Protein AF-A0A0F9H455-F1 (afdb_monomer_lite)

Organism: NCBI:txid412755

Foldseek 3Di:
DDPVPDQDDPVSQLVVVCVVVVHDPPDVVSSVVSSVVVLVVLVCCCVVVLPPDPLQKDKDKDKAAAKDWAFFWWDAFQFFKIFTDRFFQQDADPVRHGNHAAQWWKDWQPDQDIWGWHGDPGRGITGTPGGHHDHTDDRTIMIIFHQKAFDDLFFPDFSDQQAFFPVRQEGEDEPVVCCVPQVGAEAEDDFRYWYKDFDDDDPDDRTTIIIGTSYTYNHIDMGITMGGGSDDRD

pLDDT: mean 84.07, std 11.99, range [44.53, 96.94]

Radius of gyration: 22.77 Å; chains: 1; bounding box: 51×33×62 Å

Structure (mmCIF, N/CA/C/O backbone):
data_AF-A0A0F9H455-F1
#
_entry.id   AF-A0A0F9H455-F1
#
loop_
_atom_site.group_PDB
_atom_site.id
_atom_site.type_symbol
_atom_site.label_atom_id
_atom_site.label_alt_id
_atom_site.label_comp_id
_atom_site.label_asym_id
_atom_site.label_entity_id
_atom_site.label_seq_id
_atom_site.pdbx_PDB_ins_code
_atom_site.Cartn_x
_atom_site.Cartn_y
_atom_site.Cartn_z
_atom_site.occupancy
_atom_site.B_iso_or_equiv
_atom_site.auth_seq_id
_atom_site.auth_comp_id
_atom_site.auth_asym_id
_atom_site.auth_atom_id
_atom_site.pdbx_PDB_model_num
ATOM 1 N N . MET A 1 1 ? -27.449 17.429 34.849 1.00 49.22 1 MET A N 1
ATOM 2 C CA . MET A 1 1 ? -26.527 16.275 34.923 1.00 49.22 1 MET A CA 1
ATOM 3 C C . MET A 1 1 ? -25.112 16.817 34.859 1.00 49.22 1 MET A C 1
ATOM 5 O O . MET A 1 1 ? -24.888 17.719 34.063 1.00 49.22 1 MET A O 1
ATOM 9 N N . SER A 1 2 ? -24.213 16.365 35.735 1.00 49.19 2 SER A N 1
ATOM 10 C CA . SER A 1 2 ? -22.824 16.839 35.752 1.00 49.19 2 SER A CA 1
ATOM 11 C C . SER A 1 2 ? -22.083 16.350 34.505 1.00 49.19 2 SER A C 1
ATOM 13 O O . SER A 1 2 ? -22.198 15.175 34.155 1.00 49.19 2 SER A O 1
ATOM 15 N N . SER A 1 3 ? -21.306 17.214 33.853 1.00 48.72 3 SER A N 1
ATOM 16 C CA . SER A 1 3 ? -20.431 16.829 32.734 1.00 48.72 3 SER A CA 1
ATOM 17 C C . SER A 1 3 ? -19.307 15.876 33.161 1.00 48.72 3 SER A C 1
ATOM 19 O O . SER A 1 3 ? -18.739 15.198 32.320 1.00 48.72 3 SER A O 1
ATOM 21 N N . THR A 1 4 ? -19.024 15.767 34.463 1.00 54.78 4 THR A N 1
ATOM 22 C CA . THR A 1 4 ? -18.035 14.830 35.029 1.00 54.78 4 THR A CA 1
ATOM 23 C C . THR A 1 4 ? -18.572 13.426 35.311 1.00 54.78 4 THR A C 1
ATOM 25 O O . THR A 1 4 ? -17.810 12.569 35.737 1.00 54.78 4 THR A O 1
ATOM 28 N N . SER A 1 5 ? -19.871 13.176 35.116 1.00 57.78 5 SER A N 1
ATOM 29 C CA . SER A 1 5 ? -20.480 11.843 35.295 1.00 57.78 5 SER A CA 1
ATOM 30 C C . SER A 1 5 ? -20.772 11.120 33.976 1.00 57.78 5 SER A C 1
ATOM 32 O O . SER A 1 5 ? -21.399 10.063 33.982 1.00 57.78 5 SER A O 1
ATOM 34 N N . GLN A 1 6 ? -20.375 11.705 32.846 1.00 64.50 6 GLN A N 1
ATOM 35 C CA . GLN A 1 6 ? -20.483 11.063 31.540 1.00 64.50 6 GLN A CA 1
ATOM 36 C C . GLN A 1 6 ? -19.219 10.245 31.281 1.00 64.50 6 GLN A C 1
ATOM 38 O O . GLN A 1 6 ? -18.123 10.705 31.580 1.00 64.50 6 GLN A O 1
ATOM 43 N N . MET A 1 7 ? -19.388 9.032 30.757 1.00 73.81 7 MET A N 1
ATOM 44 C CA . MET A 1 7 ? -18.271 8.188 30.333 1.00 73.81 7 MET A CA 1
ATOM 45 C C . MET A 1 7 ? -17.641 8.825 29.099 1.00 73.81 7 MET A C 1
ATOM 47 O O . MET A 1 7 ? -18.359 9.118 28.140 1.00 73.81 7 MET A O 1
ATOM 51 N N . THR A 1 8 ? -16.336 9.073 29.147 1.00 67.81 8 THR A N 1
ATOM 52 C CA . THR A 1 8 ? -15.617 9.804 28.095 1.00 67.81 8 THR A CA 1
ATOM 53 C C . THR A 1 8 ? -14.672 8.918 27.308 1.00 67.81 8 THR A C 1
ATOM 55 O O . THR A 1 8 ? -14.527 9.120 26.108 1.00 67.81 8 THR A O 1
ATOM 58 N N . ASP A 1 9 ? -14.078 7.911 27.945 1.00 74.19 9 ASP A N 1
ATOM 59 C CA . ASP A 1 9 ? -13.143 7.008 27.287 1.00 74.19 9 ASP A CA 1
ATOM 60 C C . ASP A 1 9 ? -13.550 5.528 27.419 1.00 74.19 9 ASP A C 1
ATOM 62 O O . ASP A 1 9 ? -14.520 5.138 28.080 1.00 74.19 9 ASP A O 1
ATOM 66 N N . PHE A 1 10 ? -12.794 4.664 26.742 1.00 73.56 10 PHE A N 1
ATOM 67 C CA . PHE A 1 10 ? -12.982 3.217 26.835 1.00 73.56 10 PHE A CA 1
ATOM 68 C C . PHE A 1 10 ? -12.728 2.688 28.255 1.00 73.56 10 PHE A C 1
ATOM 70 O O . PHE A 1 10 ? -13.314 1.677 28.654 1.00 73.56 10 PHE A O 1
ATOM 77 N N . SER A 1 11 ? -11.869 3.367 29.021 1.00 79.44 11 SER A N 1
ATOM 78 C CA . SER A 1 11 ? -11.550 2.994 30.395 1.00 79.44 11 SER A CA 1
ATOM 79 C C . SER A 1 11 ? -12.758 3.169 31.314 1.00 79.44 11 SER A C 1
ATOM 81 O O . SER A 1 11 ? -13.083 2.268 32.092 1.00 79.44 11 SER A O 1
ATOM 83 N N . ASP A 1 12 ? -13.477 4.275 31.159 1.00 78.88 12 ASP A N 1
ATOM 84 C CA . ASP A 1 12 ? -14.719 4.592 31.848 1.00 78.88 12 ASP A CA 1
ATOM 85 C C . ASP A 1 12 ? -15.796 3.548 31.534 1.00 78.88 12 ASP A C 1
ATOM 87 O O . ASP A 1 12 ? -16.475 3.063 32.442 1.00 78.88 12 ASP A O 1
ATOM 91 N N . LEU A 1 13 ? -15.916 3.146 30.261 1.00 79.25 13 LEU A N 1
ATOM 92 C CA . LEU A 1 13 ? -16.902 2.158 29.812 1.00 79.25 13 LEU A CA 1
ATOM 93 C C . LEU A 1 13 ? -16.676 0.780 30.444 1.00 79.25 13 LEU A C 1
ATOM 95 O O . LEU A 1 13 ? -17.611 0.209 31.012 1.00 79.25 13 LEU A O 1
ATOM 99 N N . PHE A 1 14 ? -15.454 0.234 30.389 1.00 83.06 14 PHE A N 1
ATOM 100 C CA . PHE A 1 14 ? -15.212 -1.094 30.968 1.00 83.06 14 PHE A CA 1
ATOM 101 C C . PHE A 1 14 ? -15.246 -1.062 32.498 1.00 83.06 14 PHE A C 1
ATOM 103 O O . PHE A 1 14 ? -15.761 -1.999 33.112 1.00 83.06 14 PHE A O 1
ATOM 110 N N . THR A 1 15 ? -14.771 0.024 33.117 1.00 81.12 15 THR A N 1
ATOM 111 C CA . THR A 1 15 ? -14.848 0.205 34.572 1.00 81.12 15 THR A CA 1
ATOM 112 C C . THR A 1 15 ? -16.304 0.271 35.024 1.00 81.12 15 THR A C 1
ATOM 114 O O . THR A 1 15 ? -16.688 -0.396 35.987 1.00 81.12 15 THR A O 1
ATOM 117 N N . SER A 1 16 ? -17.150 1.010 34.301 1.00 81.00 16 SER A N 1
ATOM 118 C CA . SER A 1 16 ? -18.578 1.081 34.599 1.00 81.00 16 SER A CA 1
ATOM 119 C C . SER A 1 16 ? -19.281 -0.260 34.395 1.00 81.00 16 SER A C 1
ATOM 121 O O . SER A 1 16 ? -20.075 -0.662 35.247 1.00 81.00 16 SER A O 1
ATOM 123 N N . LEU A 1 17 ? -18.954 -0.997 33.327 1.00 83.81 17 LEU A N 1
ATOM 124 C CA . LEU A 1 17 ? -19.503 -2.332 33.096 1.00 83.81 17 LEU A CA 1
ATOM 125 C C . LEU A 1 17 ? -19.164 -3.272 34.260 1.00 83.81 17 LEU A C 1
ATOM 127 O O . LEU A 1 17 ? -20.061 -3.916 34.801 1.00 83.81 17 LEU A O 1
ATOM 131 N N . GLN A 1 18 ? -17.901 -3.304 34.700 1.00 84.19 18 GLN A N 1
ATOM 132 C CA . GLN A 1 18 ? -17.468 -4.116 35.842 1.00 84.19 18 GLN A CA 1
ATOM 133 C C . GLN A 1 18 ? -18.208 -3.755 37.134 1.00 84.19 18 GLN A C 1
ATOM 135 O O . GLN A 1 18 ? -18.629 -4.649 37.873 1.00 84.19 18 GLN A O 1
ATOM 140 N N . GLN A 1 19 ? -18.415 -2.459 37.385 1.00 82.88 19 GLN A N 1
ATOM 141 C CA . GLN A 1 19 ? -19.199 -1.985 38.526 1.00 82.88 19 GLN A CA 1
ATOM 142 C C . GLN A 1 19 ? -20.669 -2.418 38.426 1.00 82.88 19 GLN A C 1
ATOM 144 O O . GLN A 1 19 ? -21.240 -2.883 39.415 1.00 82.88 19 GLN A O 1
ATOM 149 N N . ALA A 1 20 ? -21.276 -2.325 37.240 1.00 80.94 20 ALA A N 1
ATOM 150 C CA . ALA A 1 20 ? -22.668 -2.702 37.005 1.00 80.94 20 ALA A CA 1
ATOM 151 C C . ALA A 1 20 ? -22.907 -4.206 37.209 1.00 80.94 20 ALA A C 1
ATOM 153 O O . ALA A 1 20 ? -23.886 -4.596 37.848 1.00 80.94 20 ALA A O 1
ATOM 154 N N . VAL A 1 21 ? -21.986 -5.052 36.732 1.00 84.88 21 VAL A N 1
ATOM 155 C CA . VAL A 1 21 ? -22.050 -6.512 36.925 1.00 84.88 21 VAL A CA 1
ATOM 156 C C . VAL A 1 21 ? -21.460 -6.983 38.262 1.00 84.88 21 VAL A C 1
ATOM 158 O O . VAL A 1 21 ? -21.455 -8.180 38.541 1.00 84.88 21 VAL A O 1
ATOM 161 N N . ARG A 1 22 ? -21.018 -6.050 39.120 1.00 83.62 22 ARG A N 1
ATOM 162 C CA . ARG A 1 22 ? -20.476 -6.293 40.470 1.00 83.62 22 ARG A CA 1
ATOM 163 C C . ARG A 1 22 ? -19.287 -7.255 40.497 1.00 83.62 22 ARG A C 1
ATOM 165 O O . ARG A 1 22 ? -19.166 -8.065 41.418 1.00 83.62 22 ARG A O 1
ATOM 172 N N . VAL A 1 23 ? -18.408 -7.172 39.503 1.00 83.06 23 VAL A N 1
ATOM 173 C CA . VAL A 1 23 ? -17.204 -8.009 39.461 1.00 83.06 23 VAL A CA 1
ATOM 174 C C . VAL A 1 23 ? -16.019 -7.263 40.069 1.00 83.06 23 VAL A C 1
ATOM 176 O O . VAL A 1 23 ? -15.901 -6.045 39.957 1.00 83.06 23 VAL A O 1
ATOM 179 N N . GLN A 1 24 ? -15.142 -8.005 40.744 1.00 78.75 24 GLN A N 1
ATOM 180 C CA . GLN A 1 24 ? -13.924 -7.474 41.343 1.00 78.75 24 GLN A CA 1
ATOM 181 C C . GLN A 1 24 ? -12.983 -6.895 40.270 1.00 78.75 24 GLN A C 1
ATOM 183 O O . GLN A 1 24 ? -12.614 -7.583 39.317 1.00 78.75 24 GLN A O 1
ATOM 188 N N . SER A 1 25 ? -12.572 -5.640 40.458 1.00 72.38 25 SER A N 1
ATOM 189 C CA . SER A 1 25 ? -11.565 -4.953 39.639 1.00 72.38 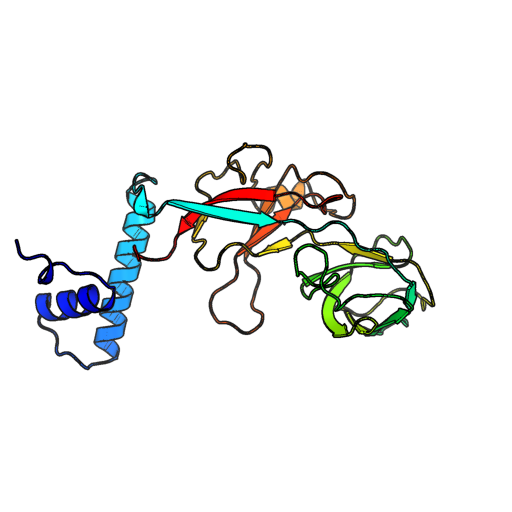25 SER A CA 1
ATOM 190 C C . SER A 1 25 ? -10.158 -5.519 39.877 1.00 72.38 25 SER A C 1
ATOM 192 O O . SER A 1 25 ? -9.856 -5.970 40.985 1.00 72.38 25 SER A O 1
ATOM 194 N N . GLY A 1 26 ? -9.276 -5.457 38.875 1.00 77.44 26 GLY A N 1
ATOM 195 C CA . GLY A 1 26 ? -7.895 -5.949 38.972 1.00 77.44 26 GLY A CA 1
ATOM 196 C C . GLY A 1 26 ? -7.722 -7.431 38.627 1.00 77.44 26 GLY A C 1
ATOM 197 O O . GLY A 1 26 ? -6.637 -7.983 38.801 1.00 77.44 26 GLY A O 1
ATOM 198 N N . VAL A 1 27 ? -8.778 -8.095 38.144 1.00 83.31 27 VAL A N 1
ATOM 199 C CA . VAL A 1 27 ? -8.717 -9.472 37.634 1.00 83.31 27 VAL A CA 1
ATOM 200 C C . VAL A 1 27 ? -8.588 -9.430 36.112 1.00 83.31 27 VAL A C 1
ATOM 202 O O . VAL A 1 27 ? -9.572 -9.210 35.405 1.00 83.31 27 VAL A O 1
ATOM 205 N N . THR A 1 28 ? -7.384 -9.693 35.593 1.00 85.06 28 THR A N 1
ATOM 206 C CA . THR A 1 28 ? -7.057 -9.560 34.158 1.00 85.06 28 THR A CA 1
ATOM 207 C C . THR A 1 28 ? -7.990 -10.354 33.239 1.00 85.06 28 THR A C 1
ATOM 209 O O . THR A 1 28 ? -8.380 -9.866 32.182 1.00 85.06 28 THR A O 1
ATOM 212 N N . ALA A 1 29 ? -8.388 -11.570 33.630 1.00 83.56 29 ALA A N 1
ATOM 213 C CA . ALA A 1 29 ? -9.299 -12.389 32.828 1.00 83.56 29 ALA A CA 1
ATOM 214 C C . ALA A 1 29 ? -10.681 -11.729 32.671 1.00 83.56 29 ALA A C 1
ATOM 216 O O . ALA A 1 29 ? -11.213 -11.663 31.564 1.00 83.56 29 ALA A O 1
ATOM 217 N N . THR A 1 30 ? -11.229 -11.186 33.759 1.00 83.38 30 THR A N 1
ATOM 218 C CA . THR A 1 30 ? -12.501 -10.456 33.756 1.00 83.38 30 THR A CA 1
ATOM 219 C C . THR A 1 30 ? -12.396 -9.154 32.969 1.00 83.38 30 THR A C 1
ATOM 221 O O . THR A 1 30 ? -13.303 -8.807 32.218 1.00 83.38 30 THR A O 1
ATOM 224 N N . GLU A 1 31 ? -11.293 -8.421 33.120 1.00 83.94 31 GLU A N 1
ATOM 225 C CA . GLU A 1 31 ? -11.042 -7.197 32.353 1.00 83.94 31 GLU A CA 1
ATOM 226 C C . GLU A 1 31 ? -11.025 -7.482 30.853 1.00 83.94 31 GLU A C 1
ATOM 228 O O . GLU A 1 31 ? -11.689 -6.787 30.092 1.00 83.94 31 GLU A O 1
ATOM 233 N N . ASN A 1 32 ? -10.340 -8.541 30.423 1.00 83.31 32 ASN A N 1
ATOM 234 C CA . ASN A 1 32 ? -10.309 -8.925 29.015 1.00 83.31 32 ASN A CA 1
ATOM 235 C C . ASN A 1 32 ? -11.694 -9.335 28.493 1.00 83.31 32 ASN A C 1
ATOM 237 O O . ASN A 1 32 ? -12.040 -8.972 27.372 1.00 83.31 32 ASN A O 1
ATOM 241 N N . GLN A 1 33 ? -12.508 -10.024 29.300 1.00 82.25 33 GLN A N 1
ATOM 242 C CA . GLN A 1 33 ? -13.890 -10.361 28.934 1.00 82.25 33 GLN A CA 1
ATOM 243 C C . GLN A 1 33 ? -14.774 -9.116 28.797 1.00 82.25 33 GLN A C 1
ATOM 245 O O . GLN A 1 33 ? -15.501 -8.992 27.816 1.00 82.25 33 GLN A O 1
ATOM 250 N N . ALA A 1 34 ? -14.685 -8.171 29.738 1.00 82.50 34 ALA A N 1
ATOM 251 C CA . ALA A 1 34 ? -15.428 -6.913 29.675 1.00 82.50 34 ALA A CA 1
ATOM 252 C C . ALA A 1 34 ? -15.039 -6.093 28.434 1.00 82.50 34 ALA A C 1
ATOM 254 O O . ALA A 1 34 ? -15.908 -5.600 27.718 1.00 82.50 34 ALA A O 1
ATOM 255 N N . LYS A 1 35 ? -13.736 -6.005 28.137 1.00 83.44 35 LYS A N 1
ATOM 256 C CA . LYS A 1 35 ? -13.220 -5.341 26.931 1.00 83.44 35 LYS A CA 1
ATOM 257 C C . LYS A 1 35 ? -13.718 -6.014 25.650 1.00 83.44 35 LYS A C 1
ATOM 259 O O . LYS A 1 35 ? -14.140 -5.314 24.736 1.00 83.44 35 LYS A O 1
ATOM 264 N N . ALA A 1 36 ? -13.705 -7.348 25.597 1.00 80.69 36 ALA A N 1
ATOM 265 C CA . ALA A 1 36 ? -14.217 -8.104 24.457 1.00 80.69 36 ALA A CA 1
ATOM 266 C C . ALA A 1 36 ? -15.713 -7.838 24.231 1.00 80.69 36 ALA A C 1
ATOM 268 O O . ALA A 1 36 ? -16.094 -7.471 23.130 1.00 80.69 36 ALA A O 1
ATOM 269 N N . MET A 1 37 ? -16.536 -7.895 25.282 1.00 83.56 37 MET A N 1
ATOM 270 C CA . MET A 1 37 ? -17.975 -7.618 25.178 1.00 83.56 37 MET A CA 1
ATOM 271 C C . MET A 1 37 ? -18.285 -6.197 24.694 1.00 83.56 37 MET A C 1
ATOM 273 O O . MET A 1 37 ? -19.222 -6.002 23.925 1.00 83.56 37 MET A O 1
ATOM 277 N N . ILE A 1 38 ? -17.511 -5.198 25.131 1.00 82.44 38 ILE A N 1
ATOM 278 C CA . ILE A 1 38 ? -17.675 -3.815 24.660 1.00 82.44 38 ILE A CA 1
ATOM 279 C C . ILE A 1 38 ? -17.295 -3.703 23.180 1.00 82.44 38 ILE A C 1
ATOM 281 O O . ILE A 1 38 ? -18.008 -3.051 22.421 1.00 82.44 38 ILE A O 1
ATOM 285 N N . ASN A 1 39 ? -16.212 -4.360 22.759 1.00 78.00 39 ASN A N 1
ATOM 286 C CA . ASN A 1 39 ? -15.805 -4.392 21.355 1.00 78.00 39 ASN A CA 1
ATOM 287 C C . ASN A 1 39 ? -16.832 -5.119 20.473 1.00 78.00 39 ASN A C 1
ATOM 289 O O . ASN A 1 39 ? -17.146 -4.626 19.392 1.00 78.00 39 ASN A O 1
ATOM 293 N N . ASP A 1 40 ? -17.403 -6.229 20.947 1.00 79.88 40 ASP A N 1
ATOM 294 C CA . ASP A 1 40 ? -18.454 -6.967 20.241 1.00 79.88 40 ASP A CA 1
ATOM 295 C C . ASP A 1 40 ? -19.717 -6.106 20.098 1.00 79.88 40 ASP A C 1
ATOM 297 O O . ASP A 1 40 ? -20.239 -5.944 18.998 1.00 79.88 40 ASP A O 1
ATOM 301 N N . ALA A 1 41 ? -20.164 -5.456 21.180 1.00 78.94 41 ALA A N 1
ATOM 302 C CA . ALA A 1 41 ? -21.314 -4.551 21.146 1.00 78.94 41 ALA A CA 1
ATOM 303 C C . ALA A 1 41 ? -21.084 -3.346 20.216 1.00 78.94 41 ALA A C 1
ATOM 305 O O . ALA A 1 41 ? -22.002 -2.890 19.531 1.00 78.94 41 ALA A O 1
ATOM 306 N N . LEU A 1 42 ? -19.854 -2.831 20.166 1.00 75.00 42 LEU A N 1
ATOM 307 C CA . LEU A 1 42 ? -19.464 -1.777 19.237 1.00 75.00 42 LEU A CA 1
ATOM 308 C C . LEU A 1 42 ? -19.531 -2.270 17.790 1.00 75.00 42 LEU A C 1
ATOM 310 O O . LEU A 1 42 ? -20.066 -1.571 16.928 1.00 75.00 42 LEU A O 1
ATOM 314 N N . GLN A 1 43 ? -18.996 -3.457 17.511 1.00 73.19 43 GLN A N 1
ATOM 315 C CA . GLN A 1 43 ? -19.044 -4.062 16.185 1.00 73.19 43 GLN A CA 1
ATOM 316 C C . GLN A 1 43 ? -20.495 -4.303 15.749 1.00 73.19 43 GLN A C 1
ATOM 318 O O . GLN A 1 43 ? -20.867 -3.950 14.628 1.00 73.19 43 GLN A O 1
ATOM 323 N N . ASP A 1 44 ? -21.339 -4.787 16.656 1.00 74.81 44 ASP A N 1
ATOM 324 C CA . ASP A 1 44 ? -22.773 -4.956 16.435 1.00 74.81 44 ASP A CA 1
ATOM 325 C C . ASP A 1 44 ? -23.479 -3.625 16.183 1.00 74.81 44 ASP A C 1
ATOM 327 O O . ASP A 1 44 ? -24.356 -3.555 15.327 1.00 74.81 44 ASP A O 1
ATOM 331 N N . MET A 1 45 ? -23.081 -2.538 16.847 1.00 74.25 45 MET A N 1
ATOM 332 C CA . MET A 1 45 ? -23.632 -1.211 16.570 1.00 74.25 45 MET A CA 1
ATOM 333 C C . MET A 1 45 ? -23.252 -0.723 15.160 1.00 74.25 45 MET A C 1
ATOM 335 O O . MET A 1 45 ? -24.100 -0.189 14.442 1.00 74.25 45 MET A O 1
ATOM 339 N N . HIS A 1 46 ? -22.016 -0.968 14.719 1.00 68.62 46 HIS A N 1
ATOM 340 C CA . HIS A 1 46 ? -21.577 -0.641 13.357 1.00 68.62 46 HIS A CA 1
ATOM 341 C C . HIS A 1 46 ? -22.278 -1.496 12.285 1.00 68.62 46 HIS A C 1
ATOM 343 O O . HIS A 1 46 ? -22.525 -1.024 11.171 1.00 68.62 46 HIS A O 1
ATOM 349 N N . ILE A 1 47 ? -22.628 -2.748 12.593 1.00 67.19 47 ILE A N 1
ATOM 350 C CA . ILE A 1 47 ? -23.329 -3.650 11.666 1.00 67.19 47 ILE A CA 1
ATOM 351 C C . ILE A 1 47 ? -24.847 -3.393 11.674 1.00 67.19 47 ILE A C 1
ATOM 353 O O . ILE A 1 47 ? -25.463 -3.272 10.615 1.00 67.19 47 ILE A O 1
ATOM 357 N N . GLY A 1 48 ? -25.452 -3.294 12.857 1.00 63.88 48 GLY A N 1
ATOM 358 C CA . GLY A 1 48 ? -26.896 -3.312 13.088 1.00 63.88 48 GLY A CA 1
ATOM 359 C C . GLY A 1 48 ? -27.621 -2.015 12.740 1.00 63.88 48 GLY A C 1
ATOM 360 O O . GLY A 1 48 ? -28.765 -2.064 12.289 1.00 63.88 48 GLY A O 1
ATOM 361 N N . PHE A 1 49 ? -26.963 -0.858 12.862 1.00 62.59 49 PHE A N 1
ATOM 362 C CA . PHE A 1 49 ? -27.583 0.440 12.558 1.00 62.59 49 PHE A CA 1
ATOM 363 C C . PHE A 1 49 ? -27.455 0.876 11.092 1.00 62.59 49 PHE A C 1
ATOM 365 O O . PHE A 1 49 ? -27.738 2.034 10.791 1.00 62.59 49 PHE A O 1
ATOM 372 N N . ARG A 1 50 ? -27.065 -0.035 10.180 1.00 58.44 50 ARG A N 1
ATOM 373 C CA . ARG A 1 50 ? -26.995 0.205 8.721 1.00 58.44 50 ARG A CA 1
ATOM 374 C C . ARG A 1 50 ? -26.393 1.574 8.371 1.00 58.44 50 ARG A C 1
ATOM 376 O O . ARG A 1 50 ? -27.017 2.360 7.670 1.00 58.44 50 ARG A O 1
ATOM 383 N N . GLU A 1 51 ? -25.215 1.867 8.921 1.00 54.69 51 GLU A N 1
ATOM 384 C CA . GLU A 1 51 ? -24.454 3.092 8.610 1.00 54.69 51 GLU A CA 1
ATOM 385 C C . GLU A 1 51 ? -25.100 4.418 9.072 1.00 54.69 51 GLU A C 1
ATOM 387 O O . GLU A 1 51 ? -24.581 5.485 8.774 1.00 54.69 51 GLU A O 1
ATOM 392 N N . GLY A 1 52 ? -26.168 4.400 9.880 1.00 59.91 52 GLY A N 1
ATOM 393 C CA . GLY A 1 52 ? -26.842 5.626 10.342 1.00 59.91 52 GLY A CA 1
ATOM 394 C C . GLY A 1 52 ? -26.100 6.444 11.414 1.00 59.91 52 GLY A C 1
ATOM 395 O O . GLY A 1 52 ? -26.613 7.464 11.874 1.00 59.91 52 GLY A O 1
ATOM 396 N N . MET A 1 53 ? -24.922 6.001 11.857 1.00 70.25 53 MET A N 1
ATOM 397 C CA . MET A 1 53 ? -24.172 6.639 12.940 1.00 70.25 53 MET A CA 1
ATOM 398 C C . MET A 1 53 ? -23.133 7.607 12.368 1.00 70.25 53 MET A C 1
ATOM 400 O O . MET A 1 53 ? -21.996 7.224 12.112 1.00 70.25 53 MET A O 1
ATOM 404 N N . ALA A 1 54 ? -23.510 8.881 12.223 1.00 71.69 54 ALA A N 1
ATOM 405 C CA . ALA A 1 54 ? -22.660 9.933 11.644 1.00 71.69 54 ALA A CA 1
ATOM 406 C C . ALA A 1 54 ? -21.283 10.092 12.325 1.00 71.69 54 ALA A C 1
ATOM 408 O O . ALA A 1 54 ? -20.338 10.586 11.721 1.00 71.69 54 ALA A O 1
ATOM 409 N N . TRP A 1 55 ? -21.145 9.674 13.587 1.00 73.62 55 TRP A N 1
ATOM 410 C CA . TRP A 1 55 ? -19.880 9.746 14.322 1.00 73.62 55 TRP A CA 1
ATOM 411 C C . TRP A 1 55 ? -18.896 8.620 13.967 1.00 73.62 55 TRP A C 1
ATOM 413 O O . TRP A 1 55 ? -17.713 8.772 14.269 1.00 73.62 55 TRP A O 1
ATOM 423 N N . ALA A 1 56 ? -19.353 7.529 13.345 1.00 77.75 56 ALA A N 1
ATOM 424 C CA . ALA A 1 56 ? -18.521 6.403 12.909 1.00 77.75 56 ALA A CA 1
ATOM 425 C C . ALA A 1 56 ? -17.967 6.590 11.487 1.00 77.75 56 ALA A C 1
ATOM 427 O O . ALA A 1 56 ? -17.012 5.920 11.091 1.00 77.75 56 ALA A O 1
ATOM 428 N N . GLU A 1 57 ? -18.561 7.500 10.717 1.00 84.44 57 GLU A N 1
ATOM 429 C CA . GLU A 1 57 ? -18.078 7.856 9.392 1.00 84.44 57 GLU A CA 1
ATOM 430 C C . GLU A 1 57 ? -16.849 8.770 9.497 1.00 84.44 57 GLU A C 1
ATOM 432 O O . GLU A 1 57 ? -16.781 9.713 10.298 1.00 84.44 57 GLU A O 1
ATOM 437 N N . ARG A 1 58 ? -15.838 8.451 8.696 1.00 87.31 58 ARG A N 1
ATOM 438 C CA . ARG A 1 58 ? -14.590 9.196 8.552 1.00 87.31 58 ARG A CA 1
ATOM 439 C C . ARG A 1 58 ? -14.257 9.319 7.073 1.00 87.31 58 ARG A C 1
ATOM 441 O O . ARG A 1 58 ? -14.722 8.534 6.250 1.00 87.31 58 ARG A O 1
ATOM 448 N N . VAL A 1 59 ? -13.433 10.306 6.744 1.00 90.62 59 VAL A N 1
ATOM 449 C CA . VAL A 1 59 ? -12.905 10.497 5.393 1.00 90.62 59 VAL A CA 1
ATOM 450 C C . VAL A 1 59 ? -11.391 10.427 5.474 1.00 90.62 59 VAL A C 1
ATOM 452 O O . VAL A 1 59 ? -10.781 11.196 6.216 1.00 90.62 59 VAL A O 1
ATOM 455 N N . GLY A 1 60 ? -10.813 9.493 4.727 1.00 90.25 60 GLY A N 1
ATOM 456 C CA . GLY A 1 60 ? -9.374 9.357 4.555 1.00 90.25 60 GLY A CA 1
ATOM 457 C C . GLY A 1 60 ? -8.920 10.008 3.254 1.00 90.25 60 GLY A C 1
ATOM 458 O O . GLY A 1 60 ? -9.694 10.129 2.301 1.00 90.25 60 GLY A O 1
ATOM 459 N N . GLU A 1 61 ? -7.656 10.417 3.202 1.00 91.94 61 GLU A N 1
ATOM 460 C CA . GLU A 1 61 ? -7.027 10.948 1.993 1.00 91.94 61 GLU A CA 1
ATOM 461 C C . GLU A 1 61 ? -5.872 10.038 1.571 1.00 91.94 61 GLU A C 1
ATOM 463 O O . GLU A 1 61 ? -4.962 9.759 2.350 1.00 91.94 61 GLU A O 1
ATOM 468 N N . LEU A 1 62 ? -5.893 9.588 0.318 1.00 90.94 62 LEU A N 1
ATOM 469 C CA . LEU A 1 62 ? -4.848 8.760 -0.266 1.00 90.94 62 LEU A CA 1
ATOM 470 C C . LEU A 1 62 ? -4.198 9.480 -1.445 1.00 90.94 62 LEU A C 1
ATOM 472 O O . LEU A 1 62 ? -4.862 9.782 -2.435 1.00 90.94 62 LEU A O 1
ATOM 476 N N . VAL A 1 63 ? -2.879 9.675 -1.376 1.00 91.44 63 VAL A N 1
ATOM 477 C CA . VAL A 1 63 ? -2.077 10.193 -2.493 1.00 91.44 63 VAL A CA 1
ATOM 478 C C . VAL A 1 63 ? -1.328 9.049 -3.165 1.00 91.44 63 VAL A C 1
ATOM 480 O O . VAL A 1 63 ? -0.394 8.461 -2.609 1.00 91.44 63 VAL A O 1
ATOM 483 N N . THR A 1 64 ? -1.730 8.751 -4.394 1.00 91.81 64 THR A N 1
ATOM 484 C CA . THR A 1 64 ? -1.054 7.767 -5.238 1.00 91.81 64 THR A CA 1
ATOM 485 C C . THR A 1 64 ? 0.267 8.292 -5.793 1.00 91.81 64 THR A C 1
ATOM 487 O O . THR A 1 64 ? 0.508 9.497 -5.832 1.00 91.81 64 THR A O 1
ATOM 490 N N . GLN A 1 65 ? 1.145 7.376 -6.196 1.00 91.44 65 GLN A N 1
ATOM 491 C CA . GLN A 1 65 ? 2.491 7.691 -6.669 1.00 91.44 65 GLN A CA 1
ATOM 492 C C . GLN A 1 65 ? 2.644 7.263 -8.133 1.00 91.44 65 GLN A C 1
ATOM 494 O O . GLN A 1 65 ? 2.243 6.145 -8.463 1.00 91.44 65 GLN A O 1
ATOM 499 N N . PRO A 1 66 ? 3.216 8.115 -9.004 1.00 92.19 66 PRO A N 1
ATOM 500 C CA . PRO A 1 66 ? 3.495 7.743 -10.384 1.00 92.19 66 PRO A CA 1
ATOM 501 C C . PRO A 1 66 ? 4.585 6.671 -10.461 1.00 92.19 66 PRO A C 1
ATOM 503 O O . PRO A 1 66 ? 5.351 6.460 -9.517 1.00 92.19 66 PRO A O 1
ATOM 506 N N . GLN A 1 67 ? 4.700 6.036 -11.626 1.00 92.50 67 GLN A N 1
ATOM 507 C CA . GLN A 1 67 ? 5.813 5.134 -11.920 1.00 92.50 67 GLN A CA 1
ATOM 508 C C . GLN A 1 67 ? 7.182 5.825 -11.778 1.00 92.50 67 GLN A C 1
ATOM 510 O O . GLN A 1 67 ? 7.344 7.005 -12.097 1.00 92.50 67 GLN A O 1
ATOM 515 N N . TYR A 1 68 ? 8.187 5.056 -11.366 1.00 93.56 68 TYR A N 1
ATOM 516 C CA . TYR A 1 68 ? 9.566 5.503 -11.210 1.00 93.56 68 TYR A CA 1
ATOM 517 C C . TYR A 1 68 ? 10.499 4.715 -12.135 1.00 93.56 68 TYR A C 1
ATOM 519 O O . TYR A 1 68 ? 10.518 3.484 -12.116 1.00 93.56 68 TYR A O 1
ATOM 527 N N . THR A 1 69 ? 11.276 5.430 -12.951 1.00 94.38 69 THR A N 1
ATOM 528 C CA . THR A 1 69 ? 12.134 4.847 -14.003 1.00 94.38 69 THR A CA 1
ATOM 529 C C . THR A 1 69 ? 13.536 5.462 -14.041 1.00 94.38 69 THR A C 1
ATOM 531 O O . THR A 1 69 ? 14.251 5.317 -15.030 1.00 94.38 69 THR A O 1
ATOM 534 N N . THR A 1 70 ? 13.918 6.236 -13.022 1.00 95.19 70 THR A N 1
ATOM 535 C CA . THR A 1 70 ? 15.173 7.001 -13.036 1.00 95.19 70 THR A CA 1
ATOM 536 C C . THR A 1 70 ? 16.370 6.104 -12.740 1.00 95.19 70 THR A C 1
ATOM 538 O O . THR A 1 70 ? 16.357 5.346 -11.772 1.00 95.19 70 THR A O 1
ATOM 541 N N . GLY A 1 71 ? 17.434 6.241 -13.530 1.00 95.44 71 GLY A N 1
ATOM 542 C CA . GLY A 1 71 ? 18.652 5.445 -13.392 1.00 95.44 71 GLY A CA 1
ATOM 543 C C . GLY A 1 71 ? 18.541 4.069 -14.046 1.00 95.44 71 GLY A C 1
ATOM 544 O O . GLY A 1 71 ? 17.593 3.771 -14.771 1.00 95.44 71 GLY A O 1
ATOM 545 N N . THR A 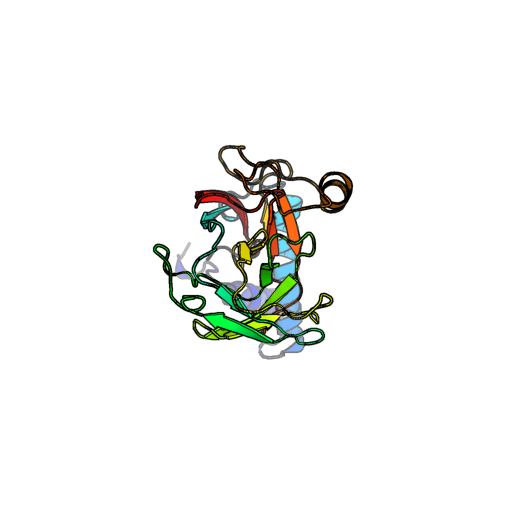1 72 ? 19.535 3.228 -13.794 1.00 96.38 72 THR A N 1
ATOM 546 C CA . THR A 1 72 ? 19.598 1.856 -14.305 1.00 96.38 72 THR A CA 1
ATOM 547 C C . THR A 1 72 ? 19.746 0.860 -13.171 1.00 96.38 72 THR A C 1
ATOM 549 O O . THR A 1 72 ? 20.056 1.213 -12.037 1.00 96.38 72 THR A O 1
ATOM 552 N N . LEU A 1 73 ? 19.547 -0.403 -13.503 1.00 96.06 73 LEU A N 1
ATOM 553 C CA . LEU A 1 73 ? 19.488 -1.520 -12.581 1.00 96.06 73 LEU A CA 1
ATOM 554 C C . LEU A 1 73 ? 20.371 -2.656 -13.107 1.00 96.06 73 LEU A C 1
ATOM 556 O O . LEU A 1 73 ? 20.423 -2.895 -14.312 1.00 96.06 73 LEU A O 1
ATOM 560 N N . SER A 1 74 ? 20.990 -3.395 -12.196 1.00 96.81 74 SER A N 1
ATOM 561 C CA . SER A 1 74 ? 21.660 -4.662 -12.463 1.00 96.81 74 SER A CA 1
ATOM 562 C C . SER A 1 74 ? 21.179 -5.736 -11.487 1.00 96.81 74 SER A C 1
ATOM 564 O O . SER A 1 74 ? 20.967 -5.460 -10.302 1.00 96.81 74 SER A O 1
ATOM 566 N N . VAL A 1 75 ? 21.006 -6.957 -11.988 1.00 96.69 75 VAL A N 1
ATOM 567 C CA . VAL A 1 75 ? 20.620 -8.143 -11.220 1.00 96.69 75 VAL A CA 1
ATOM 568 C C . VAL A 1 75 ? 21.110 -9.404 -11.927 1.00 96.69 75 VAL A C 1
ATOM 570 O O . VAL A 1 75 ? 20.951 -9.550 -13.140 1.00 96.69 75 VAL A O 1
ATOM 573 N N . ASP A 1 76 ? 21.670 -10.324 -11.152 1.00 96.62 76 ASP A N 1
ATOM 574 C CA . ASP A 1 76 ? 22.131 -11.618 -11.649 1.00 96.62 76 ASP A CA 1
ATOM 575 C C . ASP A 1 76 ? 21.012 -12.664 -11.576 1.00 96.62 76 ASP A C 1
ATOM 577 O O . ASP A 1 76 ? 20.137 -12.626 -10.699 1.00 96.62 76 ASP A O 1
ATOM 581 N N . GLN A 1 77 ? 21.046 -13.635 -12.481 1.00 95.31 77 GLN A N 1
ATOM 582 C CA . GLN A 1 77 ? 20.138 -14.769 -12.490 1.00 95.31 77 GLN A CA 1
ATOM 583 C C . GLN A 1 77 ? 20.219 -15.535 -11.163 1.00 95.31 77 GLN A C 1
ATOM 585 O O . GLN A 1 77 ? 21.289 -15.875 -10.664 1.00 95.31 77 GLN A O 1
ATOM 590 N N . GLY A 1 78 ? 19.059 -15.834 -10.582 1.00 94.31 78 GLY A N 1
ATOM 591 C CA . GLY A 1 78 ? 18.942 -16.531 -9.303 1.00 94.31 78 GLY A CA 1
ATOM 592 C C . GLY A 1 78 ? 19.185 -15.651 -8.074 1.00 94.31 78 GLY A C 1
ATOM 593 O O . GLY A 1 78 ? 18.959 -16.119 -6.959 1.00 94.31 78 GLY A O 1
ATOM 594 N N . SER A 1 79 ? 19.579 -14.386 -8.247 1.00 95.56 79 SER A N 1
ATOM 595 C CA . SER A 1 79 ? 19.731 -13.429 -7.151 1.00 95.56 79 SER A CA 1
ATOM 596 C C . SER A 1 79 ? 18.400 -12.764 -6.792 1.00 95.56 79 SER A C 1
ATOM 598 O O . SER A 1 79 ? 17.483 -12.662 -7.608 1.00 95.56 79 SER A O 1
ATOM 600 N N . THR A 1 80 ? 18.294 -12.288 -5.555 1.00 96.19 80 THR A N 1
ATOM 601 C CA . THR A 1 80 ? 17.236 -11.368 -5.107 1.00 96.19 80 THR A CA 1
ATOM 602 C C . THR A 1 80 ? 17.742 -9.935 -4.982 1.00 96.19 80 THR A C 1
ATOM 604 O O . THR A 1 80 ? 16.949 -9.025 -4.771 1.00 96.19 80 THR A O 1
ATOM 607 N N . THR A 1 81 ? 19.050 -9.708 -5.063 1.00 96.38 81 THR A N 1
ATOM 608 C CA . THR A 1 81 ? 19.647 -8.397 -4.805 1.00 96.38 81 THR A CA 1
ATOM 609 C C . THR A 1 81 ? 19.651 -7.560 -6.074 1.00 96.38 81 THR A C 1
ATOM 611 O O . THR A 1 81 ? 20.202 -7.970 -7.094 1.00 96.38 81 THR A O 1
ATOM 614 N N . LEU A 1 82 ? 19.067 -6.369 -5.988 1.00 95.56 82 LEU A N 1
ATOM 615 C CA . LEU A 1 82 ? 19.087 -5.364 -7.037 1.00 95.56 82 LEU A CA 1
ATOM 616 C C . LEU A 1 82 ? 20.167 -4.327 -6.742 1.00 95.56 82 LEU A C 1
ATOM 618 O O . LEU A 1 82 ? 20.213 -3.766 -5.644 1.00 95.56 82 LEU A O 1
ATOM 622 N N . THR A 1 83 ? 20.983 -4.031 -7.750 1.00 96.94 83 THR A N 1
ATOM 623 C CA . THR A 1 83 ? 21.984 -2.962 -7.690 1.00 96.94 83 THR A CA 1
ATOM 624 C C . THR A 1 83 ? 21.587 -1.843 -8.642 1.00 96.94 83 THR A C 1
ATOM 626 O O . THR A 1 83 ? 21.497 -2.055 -9.847 1.00 96.94 83 THR A O 1
ATOM 629 N N . GLY A 1 84 ? 21.328 -0.654 -8.113 1.00 96.00 84 GLY A N 1
ATOM 630 C CA . GLY A 1 84 ? 20.990 0.535 -8.888 1.00 96.00 84 GLY A CA 1
ATOM 631 C C . GLY A 1 84 ? 22.219 1.372 -9.244 1.00 96.00 84 GLY A C 1
ATOM 632 O O . GLY A 1 84 ? 23.209 1.398 -8.514 1.00 96.00 84 GLY A O 1
ATOM 633 N N . ALA A 1 85 ? 22.148 2.096 -10.356 1.00 96.12 85 ALA A N 1
ATOM 634 C CA . ALA A 1 85 ? 23.108 3.128 -10.731 1.00 96.12 85 ALA A CA 1
ATOM 635 C C . ALA A 1 85 ? 22.359 4.403 -11.133 1.00 96.12 85 ALA A C 1
ATOM 637 O O . ALA A 1 85 ? 21.418 4.357 -11.927 1.00 96.12 85 ALA A O 1
ATOM 638 N N . SER A 1 86 ? 22.758 5.543 -10.558 1.00 95.06 86 SER A N 1
ATOM 639 C CA . SER A 1 86 ? 22.053 6.832 -10.706 1.00 95.06 86 SER A CA 1
ATOM 640 C C . SER A 1 86 ? 20.567 6.777 -10.315 1.00 95.06 86 SER A C 1
ATOM 642 O O . SER A 1 86 ? 19.760 7.584 -10.775 1.00 95.06 86 SER A O 1
ATOM 644 N N . THR A 1 87 ? 20.211 5.812 -9.472 1.00 95.31 87 THR A N 1
ATOM 645 C CA . THR A 1 87 ? 18.894 5.657 -8.864 1.00 95.31 87 THR A CA 1
ATOM 646 C C . THR A 1 87 ? 18.824 6.472 -7.573 1.00 95.31 87 THR A C 1
ATOM 648 O O . THR A 1 87 ? 19.844 6.773 -6.957 1.00 95.31 87 THR A O 1
ATOM 651 N N . LEU A 1 88 ? 17.610 6.841 -7.175 1.00 95.62 88 LEU A N 1
ATOM 652 C CA . LEU A 1 88 ? 17.301 7.569 -5.941 1.00 95.62 88 LEU A CA 1
ATOM 653 C C . LEU A 1 88 ? 16.168 6.844 -5.200 1.00 95.62 88 LEU A C 1
ATOM 655 O O . LEU A 1 88 ? 15.118 7.430 -4.936 1.00 95.62 88 LEU A O 1
ATOM 659 N N . TRP A 1 89 ? 16.328 5.536 -4.975 1.00 94.94 89 TRP A N 1
ATOM 660 C CA . TRP A 1 89 ? 15.276 4.666 -4.433 1.00 94.94 89 TRP A CA 1
ATOM 661 C C . TRP A 1 89 ? 14.821 5.041 -3.020 1.00 94.94 89 TRP A C 1
ATOM 663 O O . TRP A 1 89 ? 13.622 5.002 -2.745 1.00 94.94 89 TRP A O 1
ATOM 673 N N . ASP A 1 90 ? 15.750 5.426 -2.145 1.00 94.31 90 ASP A N 1
ATOM 674 C CA . ASP A 1 90 ? 15.478 5.729 -0.736 1.00 94.31 90 ASP A CA 1
ATOM 675 C C . ASP A 1 90 ? 15.201 7.221 -0.496 1.00 94.31 90 ASP A C 1
ATOM 677 O O . ASP A 1 90 ? 14.686 7.619 0.550 1.00 94.31 90 ASP A O 1
ATOM 681 N N . THR A 1 91 ? 15.498 8.051 -1.492 1.00 94.50 91 THR A N 1
ATOM 682 C CA . THR A 1 91 ? 15.233 9.485 -1.485 1.00 94.50 91 THR A CA 1
ATOM 683 C C . THR A 1 91 ? 13.730 9.767 -1.499 1.00 94.50 91 THR A C 1
ATOM 685 O O . THR A 1 91 ? 12.966 9.200 -2.287 1.00 94.50 91 THR A O 1
ATOM 688 N N . ALA A 1 92 ? 13.307 10.691 -0.636 1.00 92.62 92 ALA A N 1
ATOM 689 C CA . ALA A 1 92 ? 11.932 11.163 -0.581 1.00 92.62 92 ALA A CA 1
ATOM 690 C C . ALA A 1 92 ? 11.587 12.051 -1.790 1.00 92.62 92 ALA A C 1
ATOM 692 O O . ALA A 1 92 ? 12.349 12.938 -2.176 1.00 92.62 92 ALA A O 1
ATOM 693 N N . ASN A 1 93 ? 10.416 11.819 -2.373 1.00 89.69 93 ASN A N 1
ATOM 694 C CA . ASN A 1 93 ? 9.861 12.600 -3.467 1.00 89.69 93 ASN A CA 1
ATOM 695 C C . ASN A 1 93 ? 9.157 13.877 -2.966 1.00 89.69 93 ASN A C 1
ATOM 697 O O . ASN A 1 93 ? 9.179 14.203 -1.778 1.00 89.69 93 ASN A O 1
ATOM 701 N N . ALA A 1 94 ? 8.483 14.594 -3.873 1.00 89.19 94 ALA A N 1
ATOM 702 C CA . ALA A 1 94 ? 7.759 15.831 -3.560 1.00 89.19 94 ALA A CA 1
ATOM 703 C C . ALA A 1 94 ? 6.654 15.671 -2.492 1.00 89.19 94 ALA A C 1
ATOM 705 O O . ALA A 1 94 ? 6.262 16.654 -1.869 1.00 89.19 94 ALA A O 1
ATOM 706 N N . PHE A 1 95 ? 6.181 14.446 -2.251 1.00 87.38 95 PHE A N 1
ATOM 707 C CA . PHE A 1 95 ? 5.181 14.109 -1.237 1.00 87.38 95 PHE A CA 1
ATOM 708 C C . PHE A 1 95 ? 5.804 13.530 0.042 1.00 87.38 95 PHE A C 1
ATOM 710 O O . PHE A 1 95 ? 5.095 12.959 0.863 1.00 87.38 95 PHE A O 1
ATOM 717 N N . SER A 1 96 ? 7.123 13.668 0.228 1.00 89.50 96 SER A N 1
ATOM 718 C CA . SER A 1 96 ? 7.868 13.109 1.370 1.00 89.50 96 SER A CA 1
ATOM 719 C C . SER A 1 96 ? 7.786 11.582 1.484 1.00 89.50 96 SER A C 1
ATOM 721 O O . SER A 1 96 ? 7.956 11.009 2.559 1.00 89.50 96 SER A O 1
ATOM 723 N N . VAL A 1 97 ? 7.554 10.911 0.356 1.00 88.88 97 VAL A N 1
ATOM 724 C CA . VAL A 1 97 ? 7.486 9.454 0.246 1.00 88.88 97 VAL A CA 1
ATOM 725 C C . VAL A 1 97 ? 8.700 8.951 -0.531 1.00 88.88 97 VAL A C 1
ATOM 727 O O . VAL A 1 97 ? 9.071 9.540 -1.540 1.00 88.88 97 VAL A O 1
ATOM 730 N N . LYS A 1 98 ? 9.329 7.861 -0.081 1.00 92.12 98 LYS A N 1
ATOM 731 C CA . LYS A 1 98 ? 10.460 7.240 -0.792 1.00 92.12 98 LYS A CA 1
ATOM 732 C C . LYS A 1 98 ? 10.052 6.799 -2.203 1.00 92.12 98 LYS A C 1
ATOM 734 O O . LYS A 1 98 ? 8.964 6.250 -2.369 1.00 92.12 98 LYS A O 1
ATOM 739 N N . ASN A 1 99 ? 10.920 7.008 -3.195 1.00 92.38 99 ASN A N 1
ATOM 740 C CA . ASN A 1 99 ? 10.634 6.652 -4.594 1.00 92.38 99 ASN A CA 1
ATOM 741 C C . ASN A 1 99 ? 10.410 5.149 -4.806 1.00 92.38 99 ASN A C 1
ATOM 743 O O . ASN A 1 99 ? 9.647 4.769 -5.690 1.00 92.38 99 ASN A O 1
ATOM 747 N N . MET A 1 100 ? 11.062 4.304 -4.006 1.00 93.12 100 MET A N 1
ATOM 748 C CA . MET A 1 100 ? 10.837 2.864 -3.965 1.00 93.12 100 MET A CA 1
ATOM 749 C C . MET A 1 100 ? 10.548 2.425 -2.528 1.00 93.12 100 MET A C 1
ATOM 751 O O . MET A 1 100 ? 11.163 2.905 -1.575 1.00 93.12 100 MET A O 1
ATOM 755 N N . ARG A 1 101 ? 9.601 1.498 -2.358 1.00 90.69 101 ARG A N 1
ATOM 756 C CA . ARG A 1 101 ? 9.162 0.999 -1.052 1.00 90.69 101 ARG A CA 1
ATOM 757 C C . ARG A 1 101 ? 8.986 -0.513 -1.062 1.00 90.69 101 ARG A C 1
ATOM 759 O O . ARG A 1 101 ? 8.737 -1.130 -2.097 1.00 90.69 101 ARG A O 1
ATOM 766 N N . ALA A 1 102 ? 9.072 -1.101 0.127 1.00 89.94 102 ALA A N 1
ATOM 767 C CA . ALA A 1 102 ? 8.701 -2.493 0.338 1.00 89.94 102 ALA A CA 1
ATOM 768 C C . ALA A 1 102 ? 7.219 -2.724 -0.017 1.00 89.94 102 ALA A C 1
ATOM 770 O O . ALA A 1 102 ? 6.351 -1.912 0.314 1.00 89.94 102 ALA A O 1
ATOM 771 N N . GLY A 1 103 ? 6.933 -3.837 -0.689 1.00 87.50 103 GLY A N 1
ATOM 772 C CA . GLY A 1 103 ? 5.612 -4.191 -1.209 1.00 87.50 103 GLY A CA 1
ATOM 773 C C . GLY A 1 103 ? 5.264 -3.574 -2.567 1.00 87.50 103 GLY A C 1
ATOM 774 O O . GLY A 1 103 ? 4.251 -3.955 -3.154 1.00 87.50 103 GLY A O 1
ATOM 775 N N . GLY A 1 104 ? 6.084 -2.649 -3.080 1.00 89.69 104 GLY A N 1
ATOM 776 C CA . GLY A 1 104 ? 5.962 -2.145 -4.445 1.00 89.69 104 GLY A CA 1
ATOM 777 C C . GLY A 1 104 ? 6.409 -3.170 -5.487 1.00 89.69 104 GLY A C 1
ATOM 778 O O . GLY A 1 104 ? 6.992 -4.209 -5.165 1.00 89.69 104 GLY A O 1
ATOM 779 N N . LYS A 1 105 ? 6.125 -2.885 -6.757 1.00 92.81 105 LYS A N 1
ATOM 780 C CA . LYS A 1 105 ? 6.348 -3.803 -7.877 1.00 92.81 105 LYS A CA 1
ATOM 781 C C . LYS A 1 105 ? 7.317 -3.210 -8.887 1.00 92.81 105 LYS A C 1
ATOM 783 O O . LYS A 1 105 ? 7.359 -2.002 -9.092 1.00 92.81 105 LYS A O 1
ATOM 788 N N . ILE A 1 106 ? 8.101 -4.068 -9.526 1.00 93.44 106 ILE A N 1
ATOM 789 C CA . ILE A 1 106 ? 9.096 -3.673 -10.518 1.00 93.44 106 ILE A CA 1
ATOM 790 C C . ILE A 1 106 ? 9.044 -4.587 -11.740 1.00 93.44 106 ILE A C 1
ATOM 792 O O . ILE A 1 106 ? 8.922 -5.809 -11.631 1.00 93.44 106 ILE A O 1
ATOM 796 N N . VAL A 1 107 ? 9.157 -3.977 -12.914 1.00 93.12 107 VAL A N 1
ATOM 797 C CA . VAL A 1 107 ? 9.405 -4.652 -14.188 1.00 93.12 107 VAL A CA 1
ATOM 798 C C . VAL A 1 107 ? 10.803 -4.280 -14.655 1.00 93.12 107 VAL A C 1
ATOM 800 O O . VAL A 1 107 ? 11.162 -3.106 -14.708 1.00 93.12 107 VAL A O 1
ATOM 803 N N . ILE A 1 108 ? 11.584 -5.298 -14.995 1.00 93.38 108 ILE A N 1
ATOM 804 C CA . ILE A 1 108 ? 12.998 -5.179 -15.352 1.00 93.38 108 ILE A CA 1
ATOM 805 C C . ILE A 1 108 ? 13.136 -5.380 -16.861 1.00 93.38 108 ILE A C 1
ATOM 807 O O . ILE A 1 108 ? 12.546 -6.317 -17.409 1.00 93.38 108 ILE A O 1
ATOM 811 N N . ASP A 1 109 ? 13.889 -4.495 -17.515 1.00 91.81 109 ASP A N 1
ATOM 812 C CA . ASP A 1 109 ? 14.243 -4.569 -18.938 1.00 91.81 109 ASP A CA 1
ATOM 813 C C . ASP A 1 109 ? 13.031 -4.716 -19.881 1.00 91.81 109 ASP A C 1
ATOM 815 O O . ASP A 1 109 ? 12.997 -5.544 -20.789 1.00 91.81 109 ASP A O 1
ATOM 819 N N . GLY A 1 110 ? 11.949 -3.979 -19.601 1.00 83.94 110 GLY A N 1
ATOM 820 C CA . GLY A 1 110 ? 10.716 -4.043 -20.402 1.00 83.94 110 GLY A CA 1
ATOM 821 C C . GLY A 1 110 ? 10.020 -5.415 -20.402 1.00 83.94 110 GLY A C 1
ATOM 822 O O . GLY A 1 110 ? 9.177 -5.683 -21.260 1.00 83.94 110 GLY A O 1
ATOM 823 N N . GLY A 1 111 ? 10.364 -6.288 -19.450 1.00 83.56 111 GLY A N 1
ATOM 824 C CA . GLY A 1 111 ? 9.831 -7.639 -19.323 1.00 83.56 111 GLY A CA 1
ATOM 825 C C . GLY A 1 111 ? 8.318 -7.732 -19.083 1.00 83.56 111 GLY A C 1
ATOM 826 O O . GLY A 1 111 ? 7.591 -6.748 -18.931 1.00 83.56 111 GLY A O 1
ATOM 827 N N . VAL A 1 112 ? 7.809 -8.966 -19.041 1.00 83.81 112 VAL A N 1
ATOM 828 C CA . VAL A 1 112 ? 6.401 -9.236 -18.696 1.00 83.81 112 VAL A CA 1
ATOM 829 C C . VAL A 1 112 ? 6.249 -9.574 -17.214 1.00 83.81 112 VAL A C 1
ATOM 831 O O . VAL A 1 112 ? 5.190 -9.344 -16.635 1.00 83.81 112 VAL A O 1
ATOM 834 N N . GLU A 1 113 ? 7.315 -10.092 -16.623 1.00 88.31 113 GLU A N 1
ATOM 835 C CA . GLU A 1 113 ? 7.431 -10.557 -15.256 1.00 88.31 113 GLU A CA 1
ATOM 836 C C . GLU A 1 113 ? 7.496 -9.365 -14.308 1.00 88.31 113 GLU A C 1
ATOM 838 O O . GLU A 1 113 ? 8.332 -8.472 -14.453 1.00 88.31 113 GLU A O 1
ATOM 843 N N . VAL A 1 114 ? 6.587 -9.372 -13.338 1.00 91.00 114 VAL A N 1
ATOM 844 C CA . VAL A 1 114 ? 6.513 -8.367 -12.286 1.00 91.00 114 VAL A CA 1
ATOM 845 C C . VAL A 1 114 ? 7.099 -8.985 -11.028 1.00 91.00 114 VAL A C 1
ATOM 847 O O . VAL A 1 114 ? 6.597 -10.004 -10.553 1.00 91.00 114 VAL A O 1
ATOM 850 N N . TYR A 1 115 ? 8.143 -8.365 -10.495 1.00 92.88 115 TYR A N 1
ATOM 851 C CA . TYR A 1 115 ? 8.743 -8.751 -9.225 1.00 92.88 115 TYR A CA 1
ATOM 852 C C . TYR A 1 115 ? 8.269 -7.810 -8.123 1.00 92.88 115 TYR A C 1
ATOM 854 O O . TYR A 1 115 ? 7.962 -6.647 -8.377 1.00 92.88 115 TYR A O 1
ATOM 862 N N . GLU A 1 116 ? 8.203 -8.312 -6.896 1.00 93.50 116 GLU A N 1
ATOM 863 C CA . GLU A 1 116 ? 7.871 -7.505 -5.725 1.00 93.50 116 GLU A CA 1
ATOM 864 C C . GLU A 1 116 ? 9.140 -7.146 -4.949 1.00 93.50 116 GLU A C 1
ATOM 866 O O . GLU A 1 116 ? 10.038 -7.979 -4.813 1.00 93.50 116 GLU A O 1
ATOM 871 N N . ILE A 1 117 ? 9.200 -5.919 -4.434 1.00 94.31 117 ILE A N 1
ATOM 872 C CA . ILE A 1 117 ? 10.282 -5.435 -3.579 1.00 94.31 117 ILE A CA 1
ATOM 873 C C . ILE A 1 117 ? 10.037 -5.888 -2.136 1.00 94.31 117 ILE A C 1
ATOM 875 O O . ILE A 1 117 ? 9.053 -5.494 -1.512 1.00 94.31 117 ILE A O 1
ATOM 879 N N . ALA A 1 118 ? 10.961 -6.664 -1.578 1.00 93.31 118 ALA A N 1
ATOM 880 C CA . ALA A 1 118 ? 10.955 -7.059 -0.173 1.00 93.31 118 ALA A CA 1
ATOM 881 C C . ALA A 1 118 ? 11.444 -5.922 0.735 1.00 93.31 118 ALA A C 1
ATOM 883 O O . ALA A 1 118 ? 10.840 -5.639 1.769 1.00 93.31 118 ALA A O 1
ATOM 884 N N . SER A 1 119 ? 12.536 -5.258 0.355 1.00 92.81 119 SER A N 1
ATOM 885 C CA . SER A 1 119 ? 13.110 -4.146 1.114 1.00 92.81 119 SER A CA 1
ATOM 886 C C . SER A 1 119 ? 13.953 -3.228 0.232 1.00 92.81 119 SER A C 1
ATOM 888 O O . SER A 1 119 ? 14.433 -3.621 -0.830 1.00 92.81 119 SER A O 1
ATOM 890 N N . VAL A 1 120 ? 14.133 -1.991 0.691 1.00 93.69 120 VAL A N 1
ATOM 891 C CA . VAL A 1 120 ? 15.029 -0.992 0.097 1.00 93.69 120 VAL A CA 1
ATOM 892 C C . VAL A 1 120 ? 15.993 -0.571 1.195 1.00 93.69 120 VAL A C 1
ATOM 894 O O .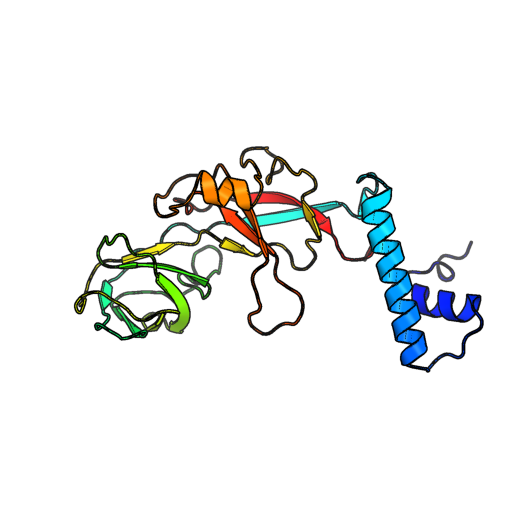 VAL A 1 120 ? 15.553 -0.145 2.263 1.00 93.69 120 VAL A O 1
ATOM 897 N N . SER A 1 121 ? 17.289 -0.769 0.973 1.00 93.31 121 SER A N 1
ATOM 898 C CA . SER A 1 121 ? 18.340 -0.498 1.962 1.00 93.31 121 SER A CA 1
ATOM 899 C C . SER A 1 121 ? 19.129 0.779 1.666 1.00 93.31 121 SER A C 1
ATOM 901 O O . SER A 1 121 ? 19.872 1.243 2.528 1.00 93.31 121 SER A O 1
ATOM 903 N N . GLY A 1 122 ? 18.958 1.361 0.479 1.00 94.31 122 GLY A N 1
ATOM 904 C CA . GLY A 1 122 ? 19.520 2.652 0.100 1.00 94.31 122 GLY A CA 1
ATOM 905 C C . GLY A 1 122 ? 19.148 3.033 -1.330 1.00 94.31 122 GLY A C 1
ATOM 906 O O . GLY A 1 122 ? 18.460 2.286 -2.025 1.00 94.31 122 GLY A O 1
ATOM 907 N N . ASP A 1 123 ? 19.640 4.183 -1.794 1.00 95.44 123 ASP A N 1
ATOM 908 C CA . ASP A 1 1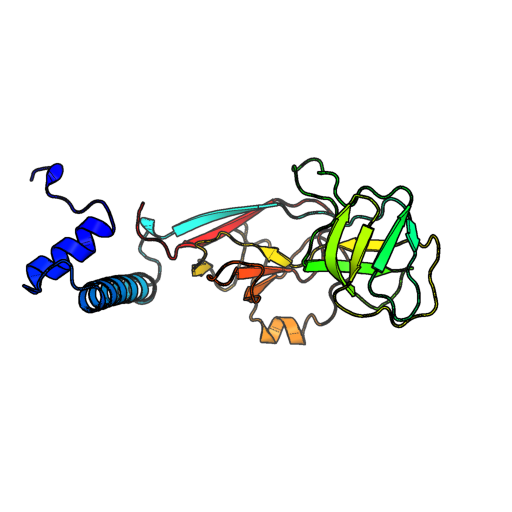23 ? 19.300 4.720 -3.120 1.00 95.44 123 ASP A CA 1
ATOM 909 C C . ASP A 1 123 ? 19.679 3.808 -4.290 1.00 95.44 123 ASP A C 1
ATOM 911 O O . ASP A 1 123 ? 19.077 3.912 -5.357 1.00 95.44 123 ASP A O 1
ATOM 915 N N . THR A 1 124 ? 20.643 2.910 -4.088 1.00 95.81 124 THR A N 1
ATOM 916 C CA . THR A 1 124 ? 21.192 1.988 -5.093 1.00 95.81 124 THR A CA 1
ATOM 917 C C . THR A 1 124 ? 21.101 0.518 -4.682 1.00 95.81 124 THR A C 1
ATOM 919 O O . THR A 1 124 ? 21.684 -0.336 -5.348 1.00 95.81 124 THR A O 1
ATOM 922 N N . ALA A 1 125 ? 20.391 0.194 -3.599 1.00 95.50 125 ALA A N 1
ATOM 923 C CA . ALA A 1 125 ? 20.300 -1.172 -3.094 1.00 95.50 125 ALA A CA 1
ATOM 924 C C . ALA A 1 125 ? 18.869 -1.522 -2.665 1.00 95.50 125 ALA A C 1
ATOM 926 O O . ALA A 1 125 ? 18.278 -0.878 -1.795 1.00 95.50 125 ALA A O 1
ATOM 927 N N . ALA A 1 126 ? 18.324 -2.575 -3.273 1.00 96.00 126 ALA A N 1
ATOM 928 C CA . ALA A 1 126 ? 17.008 -3.119 -2.960 1.00 96.00 126 ALA A CA 1
ATOM 929 C C . ALA A 1 126 ? 17.021 -4.647 -3.080 1.00 96.00 126 ALA A C 1
ATOM 931 O O . ALA A 1 126 ? 17.918 -5.232 -3.686 1.00 96.00 126 ALA A O 1
ATOM 932 N N . VAL A 1 127 ? 16.029 -5.304 -2.488 1.00 96.25 127 VAL A N 1
ATOM 933 C CA . VAL A 1 127 ? 15.908 -6.764 -2.474 1.00 96.25 127 VAL A CA 1
ATOM 934 C C . VAL A 1 127 ? 14.530 -7.163 -2.987 1.00 96.25 127 VAL A C 1
ATOM 936 O O . VAL A 1 127 ? 13.523 -6.606 -2.558 1.00 96.25 127 VAL A O 1
ATOM 939 N N . LEU A 1 128 ? 14.482 -8.132 -3.897 1.00 95.75 128 LEU A N 1
ATOM 940 C CA . LEU A 1 128 ? 13.266 -8.769 -4.393 1.00 95.75 128 LEU A CA 1
ATOM 941 C C . LEU A 1 128 ? 12.752 -9.829 -3.414 1.00 95.75 128 LEU A C 1
ATOM 943 O O . LEU A 1 128 ? 13.528 -10.531 -2.770 1.00 95.75 128 LEU A O 1
ATOM 947 N N . THR A 1 129 ? 11.435 -10.017 -3.373 1.00 94.19 129 THR A N 1
ATOM 948 C CA . THR A 1 129 ? 10.798 -11.102 -2.606 1.00 94.19 129 THR A CA 1
ATOM 949 C C . THR A 1 129 ? 11.045 -12.482 -3.227 1.00 94.19 129 THR A C 1
ATOM 951 O O . THR A 1 129 ? 11.081 -13.483 -2.517 1.00 94.19 129 THR A O 1
ATOM 954 N N . ALA A 1 130 ? 11.221 -12.549 -4.548 1.00 93.69 130 ALA A N 1
ATOM 955 C CA . ALA A 1 130 ? 11.487 -13.780 -5.291 1.00 93.69 130 ALA A CA 1
ATOM 956 C C . ALA A 1 130 ? 12.778 -13.654 -6.108 1.00 93.69 130 ALA A C 1
ATOM 958 O O . ALA A 1 130 ? 13.172 -12.552 -6.489 1.00 93.69 130 ALA A O 1
ATOM 959 N N . THR A 1 131 ? 13.425 -14.786 -6.389 1.00 95.62 131 THR A N 1
ATOM 960 C CA . THR A 1 131 ? 14.651 -14.829 -7.192 1.00 95.62 131 THR A CA 1
ATOM 961 C C . THR A 1 131 ? 14.390 -14.402 -8.636 1.00 95.62 131 THR A C 1
ATOM 963 O O . THR A 1 131 ? 13.345 -14.697 -9.221 1.00 95.62 131 THR A O 1
ATOM 966 N N . TYR A 1 132 ? 15.356 -13.703 -9.228 1.00 95.25 132 TYR A N 1
ATOM 967 C CA . TYR A 1 132 ? 15.296 -13.280 -10.620 1.00 95.25 132 TYR A CA 1
ATOM 968 C C . TYR A 1 132 ? 15.493 -14.480 -11.556 1.00 95.25 132 TYR A C 1
ATOM 970 O O . TYR A 1 132 ? 16.488 -15.193 -11.463 1.00 95.25 132 TYR A O 1
ATOM 978 N N . ILE A 1 133 ? 14.535 -14.737 -12.451 1.00 94.38 133 ILE A N 1
ATOM 979 C CA . ILE A 1 133 ? 14.512 -15.980 -13.249 1.00 94.38 133 ILE A CA 1
ATOM 980 C C . ILE A 1 133 ? 15.149 -15.852 -14.639 1.00 94.38 133 ILE A C 1
ATOM 982 O O . ILE A 1 133 ? 15.424 -16.866 -15.283 1.00 94.38 133 ILE A O 1
ATOM 986 N N . LYS A 1 134 ? 15.367 -14.627 -15.124 1.00 92.81 134 LYS A N 1
ATOM 987 C CA . LYS A 1 134 ? 15.940 -14.378 -16.457 1.00 92.81 134 LYS A CA 1
ATOM 988 C C . LYS A 1 134 ? 17.466 -14.397 -16.421 1.00 92.81 134 LYS A C 1
ATOM 990 O O . LYS A 1 134 ? 18.055 -14.461 -15.350 1.00 92.81 134 LYS A O 1
ATOM 995 N N . SER A 1 135 ? 18.083 -14.334 -17.599 1.00 93.69 135 SER A N 1
ATOM 996 C CA . SER A 1 135 ? 19.522 -14.101 -17.739 1.00 93.69 135 SER A CA 1
ATOM 997 C C . SER A 1 135 ? 19.942 -12.796 -17.071 1.00 93.69 135 SER A C 1
ATOM 999 O O . SER A 1 135 ? 19.150 -11.849 -17.045 1.00 93.69 135 SER A O 1
ATOM 1001 N N . ASP A 1 136 ? 21.191 -12.753 -16.613 1.00 94.31 136 ASP A N 1
ATOM 1002 C CA . ASP A 1 136 ? 21.815 -11.586 -15.991 1.00 94.31 136 ASP A CA 1
ATOM 1003 C C . ASP A 1 136 ? 21.491 -10.298 -16.753 1.00 94.31 136 ASP A C 1
ATOM 1005 O O . ASP A 1 136 ? 21.608 -10.220 -17.981 1.00 94.31 136 ASP A O 1
ATOM 1009 N N . ALA A 1 137 ? 21.064 -9.287 -16.007 1.00 94.19 137 ALA A N 1
ATOM 1010 C CA . ALA A 1 137 ? 20.748 -7.970 -16.520 1.00 94.19 137 ALA A CA 1
ATOM 1011 C C . ALA A 1 137 ? 21.730 -6.971 -15.913 1.00 94.19 137 ALA A C 1
ATOM 1013 O O . ALA A 1 137 ? 21.887 -6.912 -14.696 1.00 94.19 137 ALA A O 1
ATOM 1014 N N . SER A 1 138 ? 22.391 -6.176 -16.753 1.00 95.44 138 SER A N 1
ATOM 1015 C CA . SER A 1 138 ? 23.377 -5.192 -16.306 1.00 95.44 138 SER A CA 1
ATOM 1016 C C . SER A 1 138 ? 23.104 -3.837 -16.937 1.00 95.44 138 SER A C 1
ATOM 1018 O O . SER A 1 138 ? 22.960 -3.743 -18.155 1.00 95.44 138 SER A O 1
ATOM 1020 N N . ALA A 1 139 ? 23.022 -2.799 -16.101 1.00 94.19 139 ALA A N 1
ATOM 1021 C CA . ALA A 1 139 ? 22.710 -1.426 -16.495 1.00 94.19 139 ALA A CA 1
ATOM 1022 C C . ALA A 1 139 ? 21.445 -1.310 -17.372 1.00 94.19 139 ALA A C 1
ATOM 1024 O O . ALA A 1 139 ? 21.395 -0.531 -18.324 1.00 94.19 139 ALA A O 1
ATOM 1025 N N . VAL A 1 140 ? 20.407 -2.083 -17.041 1.00 95.94 140 VAL A N 1
ATOM 1026 C CA . VAL A 1 140 ? 19.137 -2.092 -17.772 1.00 95.94 140 VAL A CA 1
ATOM 1027 C C . VAL A 1 140 ? 18.162 -1.051 -17.235 1.00 95.94 140 VAL A C 1
ATOM 1029 O O . VAL A 1 140 ? 18.217 -0.637 -16.072 1.00 95.94 140 VAL A O 1
ATOM 1032 N N . SER A 1 141 ? 17.231 -0.648 -18.097 1.00 95.44 141 SER A N 1
ATOM 1033 C CA . SER A 1 141 ? 16.074 0.147 -17.688 1.00 95.44 141 SER A CA 1
ATOM 1034 C C . SER A 1 141 ? 15.101 -0.682 -16.847 1.00 95.44 141 SER A C 1
ATOM 1036 O O . SER A 1 141 ? 15.030 -1.909 -16.958 1.00 95.44 141 SER A O 1
ATOM 1038 N N . TYR A 1 142 ? 14.325 -0.010 -16.007 1.00 95.00 142 TYR A N 1
ATOM 1039 C CA . TYR A 1 142 ? 13.290 -0.642 -15.203 1.00 95.00 142 TYR A CA 1
ATOM 1040 C C . TYR A 1 142 ? 12.120 0.314 -14.991 1.00 95.00 142 TYR A C 1
ATOM 1042 O O . TYR A 1 142 ? 12.237 1.527 -15.173 1.00 95.00 142 TYR A O 1
ATOM 1050 N N . VAL A 1 143 ? 10.988 -0.256 -14.596 1.00 93.81 143 VAL A N 1
ATOM 1051 C CA . VAL A 1 143 ? 9.793 0.488 -14.211 1.00 93.81 143 VAL A CA 1
ATOM 1052 C C . VAL A 1 143 ? 9.343 -0.013 -12.852 1.00 93.81 143 VAL A C 1
ATOM 1054 O O . VAL A 1 143 ? 8.876 -1.145 -12.732 1.00 93.81 143 VAL A O 1
ATOM 1057 N N . TYR A 1 144 ? 9.501 0.823 -11.832 1.00 93.62 144 TYR A N 1
ATOM 1058 C CA . TYR A 1 144 ? 8.892 0.618 -10.524 1.00 93.62 144 TYR A CA 1
ATOM 1059 C C . TYR A 1 144 ? 7.517 1.279 -10.486 1.00 93.62 144 TYR A C 1
ATOM 1061 O O . TYR A 1 144 ? 7.334 2.383 -11.000 1.00 93.62 144 TYR A O 1
ATOM 1069 N N . PHE A 1 145 ? 6.550 0.613 -9.873 1.00 92.94 145 PHE A N 1
ATOM 1070 C CA . PHE A 1 145 ? 5.212 1.142 -9.675 1.00 92.94 145 PHE A CA 1
ATO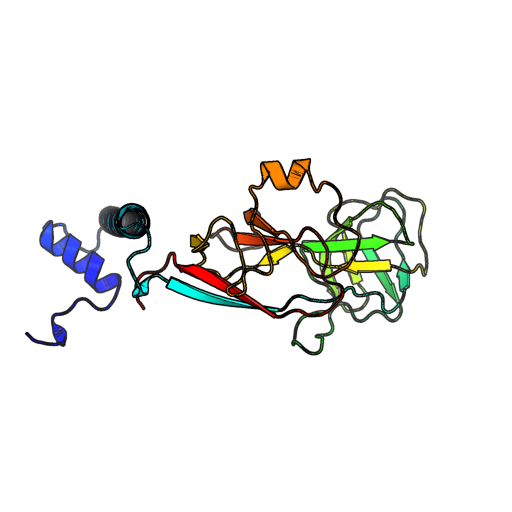M 1071 C C . PHE A 1 145 ? 4.552 0.514 -8.451 1.00 92.94 145 PHE A C 1
ATOM 1073 O O . PHE A 1 145 ? 4.926 -0.562 -7.978 1.00 92.94 145 PHE A O 1
ATOM 1080 N N . GLU A 1 146 ? 3.512 1.175 -7.966 1.00 90.50 146 GLU A N 1
ATOM 1081 C CA . GLU A 1 146 ? 2.685 0.683 -6.877 1.00 90.50 146 GLU A CA 1
ATOM 1082 C C . GLU A 1 146 ? 1.245 0.562 -7.351 1.00 90.50 146 GLU A C 1
ATOM 1084 O O . GLU A 1 146 ? 0.699 1.449 -8.001 1.00 90.50 146 GLU A O 1
ATOM 1089 N N . ASP A 1 147 ? 0.625 -0.563 -7.034 1.00 89.38 147 ASP A N 1
ATOM 1090 C CA . ASP A 1 147 ? -0.794 -0.806 -7.269 1.00 89.38 147 ASP A CA 1
ATOM 1091 C C . ASP A 1 147 ? -1.566 -1.042 -5.968 1.00 89.38 147 ASP A C 1
ATOM 1093 O O . ASP A 1 147 ? -2.790 -1.115 -6.001 1.00 89.38 147 ASP A O 1
ATOM 1097 N N . GLU A 1 148 ? -0.865 -1.169 -4.840 1.00 90.06 148 GLU A N 1
ATOM 1098 C CA . GLU A 1 148 ? -1.411 -1.466 -3.520 1.00 90.06 148 GLU A CA 1
ATOM 1099 C C . GLU A 1 148 ? -1.037 -0.355 -2.537 1.00 90.06 148 GLU A C 1
ATOM 1101 O O . GLU A 1 148 ? 0.138 -0.148 -2.236 1.00 90.06 148 GLU A O 1
ATOM 1106 N N . TYR A 1 149 ? -2.045 0.312 -1.981 1.00 89.62 149 TYR A N 1
ATOM 1107 C CA . TYR A 1 149 ? -1.867 1.417 -1.045 1.00 89.62 149 TYR A CA 1
ATOM 1108 C C . TYR A 1 149 ? -2.501 1.097 0.302 1.00 89.62 149 TYR A C 1
ATOM 1110 O O . TYR A 1 149 ? -3.606 0.563 0.354 1.00 89.62 149 TYR A O 1
ATOM 1118 N N . ALA A 1 150 ? -1.797 1.411 1.390 1.00 88.94 150 ALA A N 1
ATOM 1119 C CA . ALA A 1 150 ? -2.334 1.266 2.738 1.00 88.94 150 ALA A CA 1
ATOM 1120 C C . ALA A 1 150 ? -3.488 2.246 2.966 1.00 88.94 150 ALA A C 1
ATOM 1122 O O . ALA A 1 150 ? -3.376 3.420 2.619 1.00 88.94 150 ALA A O 1
ATOM 1123 N N . LEU A 1 151 ? -4.577 1.735 3.534 1.00 89.88 151 LEU A N 1
ATOM 1124 C CA . LEU A 1 151 ? -5.671 2.540 4.062 1.00 89.88 151 LEU A CA 1
ATOM 1125 C C . LEU A 1 151 ? -5.370 2.912 5.515 1.00 89.88 151 LEU A C 1
ATOM 1127 O O . LEU A 1 151 ? -4.448 2.366 6.130 1.00 89.88 151 LEU A O 1
ATOM 1131 N N . ASP A 1 152 ? -6.163 3.830 6.057 1.00 87.19 152 ASP A N 1
ATOM 1132 C CA . ASP A 1 152 ? -6.048 4.243 7.451 1.00 87.19 152 ASP A CA 1
ATOM 1133 C C . ASP A 1 152 ? -6.084 3.050 8.414 1.00 87.19 152 ASP A C 1
ATOM 1135 O O . ASP A 1 152 ? -6.804 2.067 8.220 1.00 87.19 152 ASP A O 1
ATOM 1139 N N . SER A 1 153 ? -5.296 3.153 9.488 1.00 84.38 153 SER A N 1
ATOM 1140 C CA . SER A 1 153 ? -5.130 2.090 10.495 1.00 84.38 153 SER A CA 1
ATOM 1141 C C . SER A 1 153 ? -6.439 1.627 11.144 1.00 84.38 153 SER A C 1
ATOM 1143 O O . SER A 1 153 ? -6.529 0.510 11.647 1.00 84.38 153 SER A O 1
ATOM 1145 N N . ASP A 1 154 ? -7.447 2.494 11.155 1.00 81.50 154 ASP A N 1
ATOM 1146 C CA . ASP A 1 154 ? -8.755 2.268 11.748 1.00 81.50 154 ASP A CA 1
ATOM 1147 C C . ASP A 1 154 ? -9.839 1.966 10.711 1.00 81.50 154 ASP A C 1
ATOM 1149 O O . ASP A 1 154 ? -11.018 1.915 11.048 1.00 81.50 154 ASP A O 1
ATOM 1153 N N . PHE A 1 155 ? -9.469 1.725 9.454 1.00 85.25 155 PHE A N 1
ATOM 1154 C CA . PHE A 1 155 ? -10.413 1.369 8.403 1.00 85.25 155 PHE A CA 1
ATOM 1155 C C . PHE A 1 155 ? -11.117 0.033 8.713 1.00 85.25 155 PHE A C 1
ATOM 1157 O O . PHE A 1 155 ? -10.505 -1.037 8.674 1.00 85.25 155 PHE A O 1
ATOM 1164 N N . LEU A 1 156 ? -12.432 0.064 8.969 1.00 82.31 156 LEU A N 1
ATOM 1165 C CA . LEU A 1 156 ? -13.248 -1.138 9.190 1.00 82.31 156 LEU A CA 1
ATOM 1166 C C . LEU A 1 156 ? -13.921 -1.641 7.917 1.00 82.31 156 LEU A C 1
ATOM 1168 O O . LEU A 1 156 ? -14.054 -2.850 7.735 1.00 82.31 156 LEU A O 1
ATOM 1172 N N . ARG A 1 157 ? -14.417 -0.745 7.067 1.00 83.94 157 ARG A N 1
ATOM 1173 C CA . ARG A 1 157 ? -15.049 -1.050 5.772 1.00 83.94 157 ARG A CA 1
ATOM 1174 C C . ARG A 1 157 ? -15.325 0.254 5.018 1.00 83.94 157 ARG A C 1
ATOM 1176 O O . ARG A 1 157 ? -15.438 1.295 5.670 1.00 83.94 157 ARG A O 1
ATOM 1183 N N . PRO A 1 158 ? -15.464 0.219 3.684 1.00 87.44 158 PRO A N 1
ATOM 1184 C CA . PRO A 1 158 ? -15.895 1.402 2.954 1.00 87.44 158 PRO A CA 1
ATOM 1185 C C . PRO A 1 158 ? -17.359 1.720 3.291 1.00 87.44 158 PRO A C 1
ATOM 1187 O O . PRO A 1 158 ? -18.121 0.819 3.647 1.00 87.44 158 PRO A O 1
ATOM 1190 N N . VAL A 1 159 ? -17.744 2.993 3.179 1.00 85.06 159 VAL A N 1
ATOM 1191 C CA . VAL A 1 159 ? -19.156 3.405 3.312 1.00 85.06 159 VAL A CA 1
ATOM 1192 C C . VAL A 1 159 ? -19.984 2.867 2.144 1.00 85.06 159 VAL A C 1
ATOM 1194 O O . VAL A 1 159 ? -21.096 2.390 2.336 1.00 85.06 159 VAL A O 1
ATOM 1197 N N . SER A 1 160 ? -19.420 2.878 0.934 1.00 83.00 160 SER A N 1
ATOM 1198 C CA . SER A 1 160 ? -20.035 2.297 -0.259 1.00 83.00 160 SER A CA 1
ATOM 1199 C C . SER A 1 160 ? -19.287 1.042 -0.699 1.00 83.00 160 SER A C 1
ATOM 1201 O O . SER A 1 160 ? -18.064 1.027 -0.798 1.00 83.00 160 SER A O 1
ATOM 1203 N N . PHE A 1 161 ? -20.020 -0.023 -1.020 1.00 81.56 161 PHE A N 1
ATOM 1204 C CA . PHE A 1 161 ? -19.425 -1.249 -1.567 1.00 81.56 161 PHE A CA 1
ATOM 1205 C C . PHE A 1 161 ? -19.180 -1.190 -3.079 1.00 81.56 161 PHE A C 1
ATOM 1207 O O . PHE A 1 161 ? -18.528 -2.085 -3.609 1.00 81.56 161 PHE A O 1
ATOM 1214 N N . ASN A 1 162 ? -19.677 -0.151 -3.756 1.00 85.94 162 ASN A N 1
ATOM 1215 C CA . ASN A 1 162 ? -19.579 -0.001 -5.211 1.00 85.94 162 ASN A CA 1
ATOM 1216 C C . ASN A 1 162 ? -18.611 1.111 -5.630 1.00 85.94 162 ASN A C 1
ATOM 1218 O O . ASN A 1 162 ? -18.216 1.171 -6.792 1.00 85.94 162 ASN A O 1
ATOM 1222 N N . SER A 1 163 ? -18.236 1.993 -4.706 1.00 87.38 163 SER A N 1
ATOM 1223 C CA . SER A 1 163 ? -17.384 3.147 -4.973 1.00 87.38 163 SER A CA 1
ATOM 1224 C C . SER A 1 163 ? -16.369 3.333 -3.857 1.00 87.38 163 SER A C 1
ATOM 1226 O O . SER A 1 163 ? -16.687 3.149 -2.683 1.00 87.38 163 SER A O 1
ATOM 1228 N N . PHE A 1 164 ? -15.138 3.661 -4.238 1.00 87.69 164 PHE A N 1
ATOM 1229 C CA . PHE A 1 164 ? -14.046 3.908 -3.304 1.00 87.69 164 PHE A CA 1
ATOM 1230 C C . PHE A 1 164 ? -13.882 5.392 -2.955 1.00 87.69 164 PHE A C 1
ATOM 1232 O O . PHE A 1 164 ? -13.536 5.708 -1.822 1.00 87.69 164 PHE A O 1
ATOM 1239 N N . ASP A 1 165 ? -14.104 6.291 -3.912 1.00 88.12 165 ASP A N 1
ATOM 1240 C CA . ASP A 1 165 ? -13.892 7.734 -3.751 1.00 88.12 165 ASP A CA 1
ATOM 1241 C C . ASP A 1 165 ? -15.227 8.464 -3.585 1.00 88.12 165 ASP A C 1
ATOM 1243 O O . ASP A 1 165 ? -16.239 8.050 -4.145 1.00 88.12 165 ASP A O 1
ATOM 1247 N N . ILE A 1 166 ? -15.224 9.595 -2.880 1.00 83.00 166 ILE A N 1
ATOM 1248 C CA . ILE A 1 166 ? -16.417 10.437 -2.713 1.00 83.00 166 ILE A CA 1
ATOM 1249 C C . ILE A 1 166 ? -16.953 10.990 -4.044 1.00 83.00 166 ILE A C 1
ATOM 1251 O O . ILE A 1 166 ? -18.134 11.308 -4.148 1.00 83.00 166 ILE A O 1
ATOM 1255 N N . ASN A 1 167 ? -16.097 11.109 -5.064 1.00 80.88 167 ASN A N 1
ATOM 1256 C CA . ASN A 1 167 ? -16.494 11.580 -6.392 1.00 80.88 167 ASN A CA 1
ATOM 1257 C C . ASN A 1 167 ? -16.967 10.446 -7.317 1.00 80.88 167 ASN A C 1
ATOM 1259 O O . ASN A 1 167 ? -17.206 10.693 -8.497 1.00 80.88 167 ASN A O 1
ATOM 1263 N N . ASP A 1 168 ? -17.051 9.208 -6.818 1.00 76.56 168 ASP A N 1
ATOM 1264 C CA . ASP A 1 168 ? -17.435 8.015 -7.582 1.00 76.56 168 ASP A CA 1
ATOM 1265 C C . ASP A 1 168 ? -16.588 7.745 -8.841 1.00 76.56 168 ASP A C 1
ATOM 1267 O O . ASP A 1 168 ? -17.005 7.043 -9.762 1.00 76.56 168 ASP A O 1
ATOM 1271 N N . GLU A 1 169 ? -15.353 8.255 -8.882 1.00 82.12 169 GLU A N 1
ATOM 1272 C CA . GLU A 1 169 ? -14.445 8.035 -10.014 1.00 82.12 169 GLU A CA 1
ATOM 1273 C C . GLU A 1 169 ? -13.863 6.615 -10.053 1.00 82.12 169 GLU A C 1
ATOM 1275 O O . GLU A 1 169 ? -13.452 6.137 -11.114 1.00 82.12 169 GLU A O 1
ATOM 1280 N N . VAL A 1 170 ? -13.803 5.950 -8.895 1.00 87.81 170 VAL A N 1
ATOM 1281 C CA . VAL A 1 170 ? -13.195 4.628 -8.738 1.00 87.81 170 VAL A CA 1
ATOM 1282 C C . VAL A 1 170 ? -14.239 3.636 -8.254 1.00 87.81 170 VAL A C 1
ATOM 1284 O O . VAL A 1 170 ? -14.654 3.669 -7.095 1.00 87.81 170 VAL A O 1
ATOM 1287 N N . SER A 1 171 ? -14.617 2.704 -9.125 1.00 90.81 171 SER A N 1
ATOM 1288 C CA . SER A 1 171 ? -15.546 1.634 -8.776 1.00 90.81 171 SER A CA 1
ATOM 1289 C C . SER A 1 171 ? -14.863 0.573 -7.917 1.00 90.81 171 SER A C 1
ATOM 1291 O O . SER A 1 171 ? -13.782 0.077 -8.250 1.00 90.81 171 SER A O 1
ATOM 1293 N N . LEU A 1 172 ? -15.514 0.198 -6.821 1.00 89.94 172 LEU A N 1
ATOM 1294 C CA . LEU A 1 172 ? -15.082 -0.891 -5.960 1.00 89.94 172 LEU A CA 1
ATOM 1295 C C . LEU A 1 172 ? -15.737 -2.195 -6.423 1.00 89.94 172 LEU A C 1
ATOM 1297 O O . LEU A 1 172 ? -16.952 -2.257 -6.588 1.00 89.94 172 LEU A O 1
ATOM 1301 N N . ILE A 1 173 ? -14.936 -3.240 -6.617 1.00 90.69 173 ILE A N 1
ATOM 1302 C CA . ILE A 1 173 ? -15.427 -4.576 -6.972 1.00 90.69 173 ILE A CA 1
ATOM 1303 C C . ILE A 1 173 ? -14.891 -5.637 -6.016 1.00 90.69 173 ILE A C 1
ATOM 1305 O O . ILE A 1 173 ? -13.875 -5.454 -5.339 1.00 90.69 173 ILE A O 1
ATOM 1309 N N . GLY A 1 174 ? -15.573 -6.781 -5.971 1.00 86.75 174 GLY A N 1
ATOM 1310 C CA . GLY A 1 174 ? -15.173 -7.898 -5.125 1.00 86.75 174 GLY A CA 1
ATOM 1311 C C . GLY A 1 174 ? -13.831 -8.505 -5.546 1.00 86.75 174 GLY A C 1
ATOM 1312 O O . GLY A 1 174 ? -13.508 -8.604 -6.729 1.00 86.75 174 GLY A O 1
ATOM 1313 N N . ARG A 1 175 ? -13.070 -9.017 -4.572 1.00 85.69 175 ARG A N 1
ATOM 1314 C CA . ARG A 1 175 ? -11.741 -9.623 -4.790 1.00 85.69 175 ARG A CA 1
ATOM 1315 C C . ARG A 1 175 ? -11.743 -10.743 -5.842 1.00 85.69 175 ARG A C 1
ATOM 1317 O O . ARG A 1 175 ? -10.779 -10.876 -6.595 1.00 85.69 175 ARG A O 1
ATOM 1324 N N . ASN A 1 176 ? -12.800 -11.555 -5.895 1.00 85.81 176 ASN A N 1
ATOM 1325 C CA . ASN A 1 176 ? -12.919 -12.646 -6.870 1.00 85.81 176 ASN A CA 1
ATOM 1326 C C . ASN A 1 176 ? -13.142 -12.117 -8.290 1.00 85.81 176 ASN A C 1
ATOM 1328 O O . ASN A 1 176 ? -12.467 -12.555 -9.217 1.00 85.81 176 ASN A O 1
ATOM 1332 N N . GLU A 1 177 ? -14.037 -11.145 -8.445 1.00 86.38 177 GLU A N 1
ATOM 1333 C CA . GLU A 1 177 ? -14.318 -10.496 -9.726 1.00 86.38 177 GLU A CA 1
ATOM 1334 C C . GLU A 1 177 ? -13.085 -9.752 -10.243 1.00 86.38 177 GLU A C 1
ATOM 1336 O O . GLU A 1 177 ? -12.700 -9.911 -11.401 1.00 86.38 177 GLU A O 1
ATOM 1341 N N . PHE A 1 178 ? -12.385 -9.047 -9.351 1.00 85.50 178 PHE A N 1
ATOM 1342 C CA . PHE A 1 178 ? -11.133 -8.376 -9.674 1.00 85.50 178 PHE A CA 1
ATOM 1343 C C . PHE A 1 178 ? -10.090 -9.360 -10.214 1.00 85.50 178 PHE A C 1
ATOM 1345 O O . PHE A 1 178 ? -9.454 -9.104 -11.230 1.00 85.50 178 PHE A O 1
ATOM 1352 N N . ARG A 1 179 ? -9.934 -10.531 -9.587 1.00 83.69 179 ARG A N 1
ATOM 1353 C CA . ARG A 1 179 ? -8.992 -11.559 -10.066 1.00 83.69 179 ARG A CA 1
ATOM 1354 C C . ARG A 1 179 ? -9.373 -12.136 -11.433 1.00 83.69 179 ARG A C 1
ATOM 1356 O O . ARG A 1 179 ? -8.474 -12.490 -12.190 1.00 83.69 179 ARG A O 1
ATOM 1363 N N . LEU A 1 180 ? -10.667 -12.240 -11.736 1.00 84.50 180 LEU A N 1
ATOM 1364 C CA . LEU A 1 180 ? -11.165 -12.794 -12.998 1.00 84.50 180 LEU A CA 1
ATOM 1365 C C . LEU A 1 180 ? -11.035 -11.804 -14.160 1.00 84.50 180 LEU A C 1
ATOM 1367 O O . LEU A 1 180 ? -10.512 -12.162 -15.213 1.00 84.50 180 LEU A O 1
ATOM 1371 N N . HIS A 1 181 ? -11.488 -10.565 -13.971 1.00 82.25 181 HIS A N 1
ATOM 1372 C CA . HIS A 1 181 ? -11.505 -9.555 -15.032 1.00 82.25 181 HIS A CA 1
ATOM 1373 C C . HIS A 1 181 ? -10.156 -8.861 -15.215 1.00 82.25 181 HIS A C 1
ATOM 1375 O O . HIS A 1 181 ? -9.822 -8.428 -16.319 1.00 82.25 181 HIS A O 1
ATOM 1381 N N . TYR A 1 182 ? -9.358 -8.789 -14.149 1.00 82.31 182 TYR A N 1
ATOM 1382 C CA . TYR A 1 182 ? -8.173 -7.945 -14.090 1.00 82.31 182 TYR A CA 1
ATOM 1383 C C . TYR A 1 182 ? -6.916 -8.698 -13.615 1.00 82.31 182 TYR A C 1
ATOM 1385 O O . TYR A 1 182 ? -6.286 -8.324 -12.623 1.00 82.31 182 TYR A O 1
ATOM 1393 N N . PRO A 1 183 ? -6.487 -9.755 -14.335 1.00 73.38 183 PRO A N 1
ATOM 1394 C CA . PRO A 1 183 ? -5.366 -10.596 -13.912 1.00 73.38 183 PRO A CA 1
ATOM 1395 C C . PRO A 1 183 ? -3.985 -9.941 -14.084 1.00 73.38 183 PRO A C 1
ATOM 1397 O O . PRO A 1 183 ? -3.011 -10.410 -13.497 1.00 73.38 183 PRO A O 1
ATOM 1400 N N . ARG A 1 184 ? -3.857 -8.887 -14.905 1.00 70.31 184 ARG A N 1
ATOM 1401 C CA . ARG A 1 184 ? -2.575 -8.223 -15.203 1.00 70.31 184 ARG A CA 1
ATOM 1402 C C . ARG A 1 184 ? -2.643 -6.739 -14.875 1.00 70.31 184 ARG A C 1
ATOM 1404 O O . ARG A 1 184 ? -3.525 -6.048 -15.370 1.00 70.31 184 ARG A O 1
ATOM 1411 N N . ASN A 1 185 ? -1.662 -6.266 -14.112 1.00 70.56 185 ASN A N 1
ATOM 1412 C CA . ASN A 1 185 ? -1.647 -4.921 -13.544 1.00 70.56 185 ASN A CA 1
ATOM 1413 C C . ASN A 1 185 ? -0.317 -4.198 -13.808 1.00 70.56 185 ASN A C 1
ATOM 1415 O O . ASN A 1 185 ? 0.407 -3.851 -12.883 1.00 70.56 185 ASN A O 1
ATOM 1419 N N . LYS A 1 186 ? 0.060 -4.077 -15.087 1.00 70.44 186 LYS A N 1
ATOM 1420 C CA . LYS A 1 186 ? 1.325 -3.432 -15.496 1.00 70.44 186 LYS A CA 1
ATOM 1421 C C . LYS A 1 186 ? 1.150 -2.233 -16.424 1.00 70.44 186 LYS A C 1
ATOM 1423 O O . LYS A 1 186 ? 2.111 -1.528 -16.697 1.00 70.44 186 LYS A O 1
ATOM 1428 N N . THR A 1 187 ? -0.049 -2.039 -16.968 1.00 80.19 187 THR A N 1
ATOM 1429 C CA . THR A 1 187 ? -0.336 -0.918 -17.864 1.00 80.19 187 THR A CA 1
ATOM 1430 C C . THR A 1 187 ? -0.758 0.267 -17.021 1.00 80.19 187 THR A C 1
ATOM 1432 O O . THR A 1 187 ? -1.772 0.186 -16.329 1.00 80.19 187 THR A O 1
ATOM 1435 N N . THR A 1 188 ? 0.019 1.343 -17.084 1.00 82.25 188 THR A N 1
ATOM 1436 C CA . THR A 1 188 ? -0.247 2.563 -16.329 1.00 82.25 188 THR A CA 1
ATOM 1437 C C . THR A 1 188 ? -1.468 3.314 -16.854 1.00 82.25 188 THR A C 1
ATOM 1439 O O . THR A 1 188 ? -1.895 3.150 -18.003 1.00 82.25 188 THR A O 1
ATOM 1442 N N . GLY A 1 189 ? -2.057 4.122 -15.981 1.00 86.00 189 GLY A N 1
ATOM 1443 C CA . GLY A 1 189 ? -3.131 5.052 -16.308 1.00 86.00 189 GLY A CA 1
ATOM 1444 C C . GLY A 1 189 ? -3.958 5.403 -15.078 1.00 86.00 189 GLY A C 1
ATOM 1445 O O . GLY A 1 189 ? -3.790 4.791 -14.021 1.00 86.00 189 GLY A O 1
ATOM 1446 N N . LYS A 1 190 ? -4.901 6.337 -15.244 1.00 86.88 190 LYS A N 1
ATOM 1447 C CA . LYS A 1 190 ? -5.820 6.725 -14.169 1.00 86.88 190 LYS A CA 1
ATOM 1448 C C . LYS A 1 190 ? -6.537 5.484 -13.599 1.00 86.88 190 LYS A C 1
ATOM 1450 O O . LYS A 1 190 ? -7.193 4.761 -14.362 1.00 86.88 190 LYS A O 1
ATOM 1455 N N . PRO A 1 191 ? -6.436 5.222 -12.284 1.00 87.94 191 PRO A N 1
ATOM 1456 C CA . PRO A 1 191 ? -7.184 4.152 -11.638 1.00 87.94 191 PRO A CA 1
ATOM 1457 C C . PRO A 1 191 ? -8.691 4.398 -11.757 1.00 87.94 191 PRO A C 1
ATOM 1459 O O . PRO A 1 191 ? -9.170 5.460 -11.383 1.00 87.94 191 PRO A O 1
ATOM 1462 N N . MET A 1 192 ? -9.432 3.417 -12.276 1.00 88.38 192 MET A N 1
ATOM 1463 C CA . MET A 1 192 ? -10.904 3.473 -12.382 1.00 88.38 192 MET A CA 1
ATOM 1464 C C . MET A 1 192 ? -11.598 2.354 -11.606 1.00 88.38 192 MET A C 1
ATOM 1466 O O . MET A 1 192 ? -12.793 2.421 -11.345 1.00 88.38 192 MET A O 1
ATOM 1470 N N . VAL A 1 193 ? -10.860 1.295 -11.268 1.00 89.62 193 VAL A N 1
ATOM 1471 C CA . VAL A 1 193 ? -11.394 0.115 -10.589 1.00 89.62 193 VAL A CA 1
ATOM 1472 C C . VAL A 1 193 ? -10.440 -0.285 -9.479 1.00 89.62 193 VAL A C 1
ATOM 1474 O O . VAL A 1 193 ? -9.222 -0.328 -9.690 1.00 89.62 193 VAL A O 1
ATOM 1477 N N . ALA A 1 194 ? -10.997 -0.602 -8.316 1.00 90.94 194 ALA A N 1
ATOM 1478 C CA . ALA A 1 194 ? -10.253 -1.029 -7.148 1.00 90.94 194 ALA A CA 1
ATOM 1479 C C . ALA A 1 194 ? -10.909 -2.221 -6.441 1.00 90.94 194 ALA A C 1
ATOM 1481 O O . ALA A 1 194 ? -12.110 -2.459 -6.543 1.00 90.94 194 ALA A O 1
ATOM 1482 N N . THR A 1 195 ? -10.110 -2.960 -5.680 1.00 91.19 195 THR A N 1
ATOM 1483 C CA . THR A 1 195 ? -10.579 -3.946 -4.701 1.00 91.19 195 THR A CA 1
ATOM 1484 C C . THR A 1 195 ? -9.861 -3.706 -3.383 1.00 91.19 195 THR A C 1
ATOM 1486 O O . THR A 1 195 ? -8.689 -3.334 -3.365 1.00 91.19 195 THR A O 1
ATOM 1489 N N . ILE A 1 196 ? -10.527 -3.977 -2.265 1.00 90.62 196 ILE A N 1
ATOM 1490 C CA . ILE A 1 196 ? -9.857 -4.006 -0.962 1.00 90.62 196 ILE A CA 1
ATOM 1491 C C . ILE A 1 196 ? -9.197 -5.371 -0.787 1.00 90.62 196 ILE A C 1
ATOM 1493 O O . ILE A 1 196 ? -9.767 -6.416 -1.123 1.00 90.62 196 ILE A O 1
ATOM 1497 N N . VAL A 1 197 ? -7.960 -5.357 -0.306 1.00 87.50 197 VAL A N 1
ATOM 1498 C CA . VAL A 1 197 ? -7.188 -6.544 0.012 1.00 87.50 197 VAL A CA 1
ATOM 1499 C C . VAL A 1 197 ? -6.586 -6.424 1.404 1.00 87.50 197 VAL A C 1
ATOM 1501 O O . VAL A 1 197 ? -5.876 -5.476 1.717 1.00 87.50 197 VAL A O 1
ATOM 1504 N N . ASP A 1 198 ? -6.826 -7.438 2.222 1.00 81.88 198 ASP A N 1
ATOM 1505 C CA . ASP A 1 198 ? -6.064 -7.649 3.447 1.00 81.88 198 ASP A CA 1
ATOM 1506 C C . ASP A 1 198 ? -4.737 -8.305 3.073 1.00 81.88 198 ASP A C 1
ATOM 1508 O O . ASP A 1 1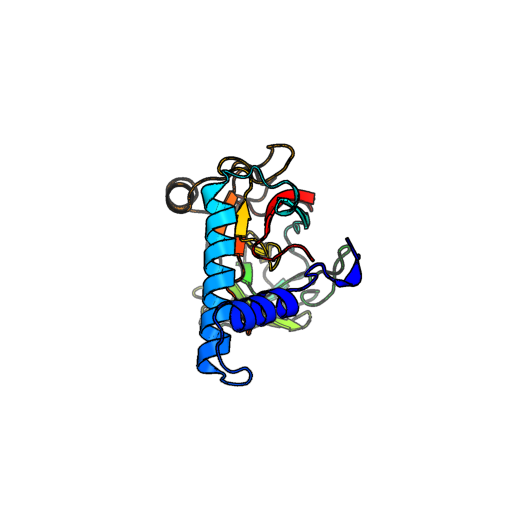98 ? -4.724 -9.268 2.288 1.00 81.88 198 ASP A O 1
ATOM 1512 N N . ARG A 1 199 ? -3.639 -7.759 3.593 1.00 69.12 199 ARG A N 1
ATOM 1513 C CA . ARG A 1 199 ? -2.296 -8.307 3.427 1.00 69.12 199 ARG A CA 1
ATOM 1514 C C . ARG A 1 199 ? -1.701 -8.605 4.798 1.00 69.12 199 ARG A C 1
ATOM 1516 O O . ARG A 1 199 ? -1.870 -7.817 5.726 1.00 69.12 199 ARG A O 1
ATOM 1523 N N . ASP A 1 200 ? -1.002 -9.732 4.889 1.00 53.19 200 ASP A N 1
ATOM 1524 C CA . ASP A 1 200 ? -0.292 -10.130 6.100 1.00 53.19 200 ASP A CA 1
ATOM 1525 C C . ASP A 1 200 ? 0.883 -9.185 6.411 1.00 53.19 200 ASP A C 1
ATOM 1527 O O . ASP A 1 200 ? 1.383 -8.443 5.561 1.00 53.19 200 ASP A O 1
ATOM 1531 N N . PHE A 1 201 ? 1.283 -9.209 7.675 1.00 52.81 201 PHE A N 1
ATOM 1532 C CA . PHE A 1 201 ? 2.058 -8.187 8.368 1.00 52.81 201 PHE A CA 1
ATOM 1533 C C . PHE A 1 201 ? 3.482 -7.910 7.892 1.00 52.81 201 PHE A C 1
ATOM 1535 O O . PHE A 1 201 ? 4.255 -8.815 7.595 1.00 52.81 201 PHE A O 1
ATOM 1542 N N . SER A 1 202 ? 3.872 -6.637 8.031 1.00 47.41 202 SER A N 1
ATOM 1543 C CA . SER A 1 202 ? 5.238 -6.214 8.349 1.00 47.41 202 SER A CA 1
ATOM 1544 C C . SER A 1 202 ? 5.235 -5.646 9.777 1.00 47.41 202 SER A C 1
ATOM 1546 O O . SER A 1 202 ? 4.845 -4.505 9.995 1.00 47.41 202 SER A O 1
ATOM 1548 N N . GLY A 1 203 ? 5.603 -6.467 10.764 1.00 52.34 203 GLY A N 1
ATOM 1549 C CA . GLY A 1 203 ? 6.017 -6.016 12.102 1.00 52.34 203 GLY A CA 1
ATOM 1550 C C . GLY A 1 203 ? 4.951 -5.686 13.162 1.00 52.34 203 GLY A C 1
ATOM 1551 O O . GLY A 1 203 ? 5.300 -5.750 14.336 1.00 52.34 203 GLY A O 1
ATOM 1552 N N . ASP A 1 204 ? 3.697 -5.378 12.815 1.00 45.69 204 ASP A N 1
ATOM 1553 C CA . ASP A 1 204 ? 2.626 -5.118 13.807 1.00 45.69 204 ASP A CA 1
ATOM 1554 C C . ASP A 1 204 ? 1.599 -6.271 13.887 1.00 45.69 204 ASP A C 1
ATOM 1556 O O . ASP A 1 204 ? 1.739 -7.252 13.171 1.00 45.69 204 ASP A O 1
ATOM 1560 N N . THR A 1 205 ? 0.603 -6.217 14.777 1.00 44.53 205 THR A N 1
ATOM 1561 C CA . THR A 1 205 ? -0.370 -7.315 15.036 1.00 44.53 205 THR A CA 1
ATOM 1562 C C . THR A 1 205 ? -1.807 -7.041 14.567 1.00 44.53 205 THR A C 1
ATOM 1564 O O . THR A 1 205 ? -2.660 -7.922 14.680 1.00 44.53 205 THR A O 1
ATOM 1567 N N . THR A 1 206 ? -2.082 -5.873 13.962 1.00 54.94 206 THR A N 1
ATOM 1568 C CA . THR A 1 206 ? -3.367 -5.543 13.282 1.00 54.94 206 THR A CA 1
ATOM 1569 C C . THR A 1 206 ? -3.294 -5.484 11.732 1.00 54.94 206 THR A C 1
ATOM 1571 O O . THR A 1 206 ? -2.554 -4.644 11.213 1.00 54.94 206 THR A O 1
ATOM 1574 N N . PRO A 1 207 ? -4.011 -6.340 10.961 1.00 58.84 207 PRO A N 1
ATOM 1575 C CA . PRO A 1 207 ? -3.806 -6.455 9.513 1.00 58.84 207 PRO A CA 1
ATOM 1576 C C . PRO A 1 207 ? -4.046 -5.117 8.816 1.00 58.84 207 PRO A C 1
ATOM 1578 O O . PRO A 1 207 ? -5.113 -4.522 8.971 1.00 58.84 207 PRO A O 1
ATOM 1581 N N . VAL A 1 208 ? -3.071 -4.638 8.037 1.00 69.75 208 VAL A N 1
ATOM 1582 C CA . VAL A 1 208 ? -3.226 -3.374 7.309 1.00 69.75 208 VAL A CA 1
ATOM 1583 C C . VAL A 1 208 ? -4.039 -3.642 6.054 1.00 69.75 208 VAL A C 1
ATOM 1585 O O . VAL A 1 208 ? -3.595 -4.329 5.128 1.00 69.75 208 VAL A O 1
ATOM 1588 N N . ARG A 1 209 ? -5.241 -3.076 6.017 1.00 85.00 209 ARG A N 1
ATOM 1589 C CA . ARG A 1 209 ? -6.095 -3.125 4.835 1.00 85.00 209 ARG A CA 1
ATOM 1590 C C . ARG A 1 209 ? -5.505 -2.236 3.757 1.00 85.00 209 ARG A C 1
ATOM 1592 O O . ARG A 1 209 ? -5.153 -1.086 4.010 1.00 85.00 209 ARG A O 1
ATOM 1599 N N . LYS A 1 210 ? -5.384 -2.776 2.550 1.00 88.38 210 LYS A N 1
ATOM 1600 C CA . LYS A 1 210 ? -4.885 -2.044 1.391 1.00 88.38 210 LYS A CA 1
ATOM 1601 C C . LYS A 1 210 ? -5.953 -1.953 0.317 1.00 88.38 210 LYS A C 1
ATOM 1603 O O . LYS A 1 210 ? -6.733 -2.883 0.119 1.00 88.38 210 LYS A O 1
ATOM 1608 N N . VAL A 1 211 ? -5.959 -0.852 -0.417 1.00 90.00 211 VAL A N 1
ATOM 1609 C CA . VAL A 1 211 ? -6.680 -0.753 -1.684 1.00 90.00 211 VAL A CA 1
ATOM 1610 C C . VAL A 1 211 ? -5.748 -1.174 -2.810 1.00 90.00 211 VAL A C 1
ATOM 1612 O O . VAL A 1 211 ? -4.591 -0.757 -2.857 1.00 90.00 211 VAL A O 1
ATOM 1615 N N . LYS A 1 212 ? -6.243 -2.029 -3.703 1.00 91.31 212 LYS A N 1
ATOM 1616 C CA . LYS A 1 212 ? -5.540 -2.463 -4.905 1.00 91.31 212 LYS A CA 1
ATOM 1617 C C . LYS A 1 212 ? -6.234 -1.916 -6.142 1.00 91.31 212 LYS A C 1
ATOM 1619 O O . LYS A 1 212 ? -7.394 -2.247 -6.380 1.00 91.31 212 LYS A O 1
ATOM 1624 N N . PHE A 1 213 ? -5.518 -1.142 -6.944 1.00 90.75 213 PHE A N 1
ATOM 1625 C CA . PHE A 1 213 ? -6.024 -0.553 -8.184 1.00 90.75 213 PHE A CA 1
ATOM 1626 C C . PHE A 1 213 ? -5.768 -1.458 -9.391 1.00 90.75 213 PHE A C 1
ATOM 1628 O O . PHE A 1 213 ? -4.756 -2.145 -9.435 1.00 90.75 213 PHE A O 1
ATOM 1635 N N . TRP A 1 214 ? -6.661 -1.456 -10.387 1.00 84.56 214 TRP A N 1
ATOM 1636 C CA . TRP A 1 214 ? -6.510 -2.221 -11.642 1.00 84.56 214 TRP A CA 1
ATOM 1637 C C . TRP A 1 214 ? -5.445 -1.653 -12.599 1.00 84.56 214 TRP A C 1
ATOM 1639 O O . TRP A 1 214 ? -4.989 -2.338 -13.514 1.00 84.56 214 TRP A O 1
ATOM 1649 N N . LYS A 1 215 ? -5.020 -0.409 -12.396 1.00 86.06 215 LYS A N 1
ATOM 1650 C CA . LYS A 1 215 ? -3.892 0.167 -13.125 1.00 86.06 215 LYS A CA 1
ATOM 1651 C C . LYS A 1 215 ? -2.965 0.847 -12.141 1.00 86.06 215 LYS A C 1
ATOM 1653 O O . LYS A 1 215 ? -3.470 1.562 -11.269 1.00 86.06 215 LYS A O 1
ATOM 1658 N N . PRO A 1 216 ? -1.642 0.666 -12.272 1.00 86.88 216 PRO A N 1
ATOM 1659 C CA . PRO A 1 216 ? -0.719 1.493 -11.535 1.00 86.88 216 PRO A CA 1
ATOM 1660 C C . PRO A 1 216 ? -0.895 2.950 -11.997 1.00 86.88 216 PRO A C 1
ATOM 1662 O O . PRO A 1 216 ? -1.004 3.193 -13.206 1.00 86.88 216 PRO A O 1
ATOM 1665 N N . PRO A 1 217 ? -0.943 3.909 -11.069 1.00 89.31 217 PRO A N 1
ATOM 1666 C CA . PRO A 1 217 ? -1.111 5.322 -11.383 1.00 89.31 217 PRO A CA 1
ATOM 1667 C C . PRO A 1 217 ? 0.000 5.839 -12.310 1.00 89.31 217 PRO A C 1
ATOM 1669 O O . PRO A 1 217 ? 1.187 5.597 -12.091 1.00 89.31 217 PRO A O 1
ATOM 1672 N N . ASP A 1 218 ? -0.376 6.555 -13.367 1.00 89.38 218 ASP A N 1
ATOM 1673 C CA . ASP A 1 218 ? 0.551 7.260 -14.264 1.00 89.38 218 ASP A CA 1
ATOM 1674 C C . ASP A 1 218 ? 0.999 8.611 -13.694 1.00 89.38 218 ASP A C 1
ATOM 1676 O O . ASP A 1 218 ? 2.109 9.069 -13.965 1.00 89.38 218 ASP A O 1
ATOM 1680 N N . GLN A 1 219 ? 0.148 9.230 -12.880 1.00 90.44 219 GLN A N 1
ATOM 1681 C CA . GLN A 1 219 ? 0.404 10.477 -12.170 1.00 90.44 219 GLN A CA 1
ATOM 1682 C C . GLN A 1 219 ? 0.026 10.333 -10.694 1.00 90.44 219 GLN A C 1
ATOM 1684 O O . GLN A 1 219 ? -0.622 9.367 -10.291 1.00 90.44 219 GLN A O 1
ATOM 1689 N N . ALA A 1 220 ? 0.436 11.303 -9.878 1.00 90.75 220 ALA A N 1
ATOM 1690 C CA . ALA A 1 220 ? -0.049 11.391 -8.510 1.00 90.75 220 ALA A CA 1
ATOM 1691 C C . ALA A 1 220 ? -1.505 11.881 -8.508 1.00 90.75 220 ALA A C 1
ATOM 1693 O O . ALA A 1 220 ? -1.786 13.013 -8.903 1.00 90.75 220 ALA A O 1
ATOM 1694 N N . TYR A 1 221 ? -2.417 11.032 -8.044 1.00 91.06 221 TYR A N 1
ATOM 1695 C CA . TYR A 1 221 ? -3.826 11.351 -7.812 1.00 91.06 221 TYR A CA 1
ATOM 1696 C C . TYR A 1 221 ? -4.139 11.367 -6.320 1.00 91.06 221 TYR A C 1
ATOM 1698 O O . TYR A 1 221 ? -3.654 10.510 -5.575 1.00 91.06 221 TYR A O 1
ATOM 1706 N N . LEU A 1 222 ? -4.985 12.312 -5.913 1.00 91.00 222 LEU A N 1
ATOM 1707 C CA . LEU A 1 222 ? -5.574 12.383 -4.581 1.00 91.00 222 LEU A CA 1
ATOM 1708 C C . LEU A 1 222 ? -6.967 11.747 -4.620 1.00 91.00 222 LEU A C 1
ATOM 1710 O O . LEU A 1 222 ? -7.838 12.238 -5.334 1.00 91.00 222 LEU A O 1
ATOM 1714 N N . PHE A 1 223 ? -7.175 10.697 -3.831 1.00 90.69 223 PHE A N 1
ATOM 1715 C CA . PHE A 1 223 ? -8.478 10.067 -3.622 1.00 90.69 223 PHE A CA 1
ATOM 1716 C C . PHE A 1 223 ? -8.949 10.311 -2.193 1.00 90.69 223 PHE A C 1
ATOM 1718 O O . PHE A 1 223 ? -8.167 10.173 -1.251 1.00 90.69 223 PHE A O 1
ATOM 1725 N N . ARG A 1 224 ? -10.226 10.652 -2.025 1.00 92.69 224 ARG A N 1
ATOM 1726 C CA . ARG A 1 224 ? -10.853 10.881 -0.724 1.00 92.69 224 ARG A CA 1
ATOM 1727 C C . ARG A 1 224 ? -11.876 9.792 -0.469 1.00 92.69 224 ARG A C 1
ATOM 1729 O O . ARG A 1 224 ? -12.974 9.822 -1.015 1.00 92.69 224 ARG A O 1
ATOM 1736 N N . TYR A 1 225 ? -11.522 8.827 0.366 1.00 91.12 225 TYR A N 1
ATOM 1737 C CA . TYR A 1 225 ? -12.364 7.658 0.575 1.00 91.12 225 TYR A CA 1
ATOM 1738 C C . TYR A 1 225 ? -13.157 7.778 1.883 1.00 91.12 225 TYR A C 1
ATOM 1740 O O . TYR A 1 225 ? -12.561 7.921 2.956 1.00 91.12 225 TYR A O 1
ATOM 1748 N N . PRO A 1 226 ? -14.499 7.721 1.830 1.00 89.81 226 PRO A N 1
ATOM 1749 C CA . PRO A 1 226 ? -15.315 7.618 3.028 1.00 89.81 226 PRO A CA 1
ATOM 1750 C C . PRO A 1 226 ? -15.264 6.186 3.576 1.00 89.81 226 PRO A C 1
ATOM 1752 O O . PRO A 1 226 ? -15.435 5.199 2.849 1.00 89.81 226 PRO A O 1
ATOM 1755 N N . PHE A 1 227 ? -15.038 6.054 4.879 1.00 88.50 227 PHE A N 1
ATOM 1756 C CA . PHE A 1 227 ? -14.954 4.762 5.546 1.00 88.50 227 PHE A CA 1
ATOM 1757 C C . PHE A 1 227 ? -15.598 4.777 6.927 1.00 88.50 227 PHE A C 1
ATOM 1759 O O . PHE A 1 227 ? -15.743 5.812 7.574 1.00 88.50 227 PHE A O 1
ATOM 1766 N N . ILE A 1 228 ? -15.974 3.586 7.381 1.00 85.12 228 ILE A N 1
ATOM 1767 C CA . ILE A 1 228 ? -16.410 3.354 8.752 1.00 85.12 228 ILE A CA 1
ATOM 1768 C C . ILE A 1 228 ? -15.181 2.993 9.582 1.00 85.12 228 ILE A C 1
ATOM 1770 O O . ILE A 1 228 ? -14.428 2.096 9.192 1.00 85.12 228 ILE A O 1
ATOM 1774 N N . THR A 1 229 ? -14.971 3.684 10.703 1.00 83.44 229 THR A N 1
ATOM 1775 C CA . THR A 1 229 ? -13.855 3.395 11.615 1.00 83.44 229 THR A CA 1
ATOM 1776 C C . THR A 1 229 ? -14.129 2.159 12.481 1.00 83.44 229 THR A C 1
ATOM 1778 O O . THR A 1 229 ? -15.277 1.827 12.769 1.00 83.44 229 THR A O 1
ATOM 1781 N N . ASN A 1 230 ? -13.076 1.455 12.901 1.00 76.00 230 ASN A N 1
ATOM 1782 C CA . ASN A 1 230 ? -13.143 0.424 13.941 1.00 76.00 230 ASN A CA 1
ATOM 1783 C C . ASN A 1 230 ? -12.940 0.994 15.359 1.00 76.00 230 ASN A C 1
ATOM 1785 O O . ASN A 1 230 ? -13.072 0.252 16.333 1.00 76.00 230 ASN A O 1
ATOM 1789 N N . LYS A 1 231 ? -12.606 2.287 15.486 1.00 71.69 231 LYS A N 1
ATOM 1790 C CA . LYS A 1 231 ? -12.385 2.962 16.770 1.00 71.69 231 LYS A CA 1
ATOM 1791 C C . LYS A 1 231 ? -13.701 3.468 17.361 1.00 71.69 231 LYS A C 1
ATOM 1793 O O . LYS A 1 231 ? -14.620 3.865 16.649 1.00 71.69 231 LYS A O 1
ATOM 1798 N N . LEU A 1 232 ? -13.773 3.495 18.691 1.00 58.41 232 LEU A N 1
ATOM 1799 C CA . LEU A 1 232 ? -14.794 4.264 19.408 1.00 58.41 232 LEU A CA 1
ATOM 1800 C C . LEU A 1 232 ? -14.583 5.764 19.176 1.00 58.41 232 LEU A C 1
ATOM 1802 O O . LEU A 1 232 ? -13.467 6.189 18.871 1.00 58.41 232 LEU A O 1
ATOM 1806 N N . ALA A 1 233 ? -15.660 6.545 19.315 1.00 52.00 233 ALA A N 1
ATOM 1807 C CA . ALA A 1 233 ? -15.583 8.002 19.333 1.00 52.00 233 ALA A CA 1
ATOM 1808 C C . ALA A 1 233 ? -14.444 8.432 20.272 1.00 52.00 233 ALA A C 1
ATOM 1810 O O . ALA A 1 233 ? -14.445 8.065 21.446 1.00 52.00 233 ALA A O 1
ATOM 1811 N N . VAL A 1 234 ? -13.447 9.110 19.701 1.00 46.25 234 VAL A N 1
ATOM 1812 C CA . VAL A 1 234 ? -12.341 9.742 20.430 1.00 46.25 234 VAL A CA 1
ATOM 1813 C C . VAL A 1 234 ? -12.848 11.031 21.053 1.00 46.25 234 VAL A C 1
ATOM 1815 O O . VAL A 1 234 ? -13.610 11.737 20.350 1.00 46.25 234 VAL A O 1
#

Secondary structure (DSSP, 8-state):
--GGGS--SHHHHHHHHHHHTTPPTT-HHHHHHHHHHHHHHHHHHHHHTTT--TTTEEEEEEE----B--SEEEE-TT--EEEEES--SSSB-TTS-BSS-TT-EEEETT-SPEEEEEEEEETTEEEESS---SS-EEEE-EEEE--EEEPPTTEEEES-SSBSSTTS-SEE--HHHHHHH-----S-S---EEEEEEE--SSSSS-EEEEEESS--SS--EEEEEEEESSPP-

Sequence (234 aa):
MSSTSQMTDFSDLFTSLQQAVRVQSGVTATENQAKAMINDALQDMHIGFREGMAWAERVGELVTQPQYTTGTLSVDQGSTTLTGASTLWDTANAFSVKNMRAGGKIVIDGGVEVYEIASVSGDTAAVLTATYIKSDASAVSYVYFEDEYALDSDFLRPVSFNSFDINDEVSLIGRNEFRLHYPRNKTTGKPMVATIVDRDFSGDTTPVRKVKFWKPPDQAYLFRYPFITNKLAV